Protein AF-A0A7L1DX38-F1 (afdb_monomer)

Organism: Oenanthe oenanthe (NCBI:txid279966)

Radius of gyration: 25.35 Å; Cα contacts (8 Å, |Δi|>4): 125; chains: 1; bounding box: 66×57×71 Å

Structure (mmCIF, N/CA/C/O backbone):
data_AF-A0A7L1DX38-F1
#
_entry.id   AF-A0A7L1DX38-F1
#
loop_
_atom_site.group_PDB
_atom_site.id
_atom_site.type_symbol
_atom_site.label_atom_id
_atom_site.label_alt_id
_atom_site.label_comp_id
_atom_site.label_asym_id
_atom_site.label_entity_id
_atom_site.label_seq_id
_atom_site.pdbx_PDB_ins_code
_atom_site.Cartn_x
_atom_site.Cartn_y
_atom_site.Cartn_z
_atom_site.occupancy
_atom_site.B_iso_or_equiv
_atom_site.auth_seq_id
_atom_site.auth_comp_id
_atom_site.auth_asym_id
_atom_site.auth_atom_id
_atom_site.pdbx_PDB_model_num
ATOM 1 N N . ARG A 1 1 ? -9.955 -18.786 15.655 1.00 46.25 1 ARG A N 1
ATOM 2 C CA . ARG A 1 1 ? -10.301 -19.750 14.573 1.00 46.25 1 ARG A CA 1
ATOM 3 C C . ARG A 1 1 ? -10.990 -19.104 13.348 1.00 46.25 1 ARG A C 1
ATOM 5 O O . ARG A 1 1 ? -11.261 -19.821 12.399 1.00 46.25 1 ARG A O 1
ATOM 12 N N . TYR A 1 2 ? -11.198 -17.777 13.294 1.00 54.81 2 TYR A N 1
ATOM 13 C CA . TYR A 1 2 ? -11.938 -17.092 12.210 1.00 54.81 2 TYR A CA 1
ATOM 14 C C . TYR A 1 2 ? -11.075 -16.471 11.087 1.00 54.81 2 TYR A C 1
ATOM 16 O O . TYR A 1 2 ? -11.611 -15.881 10.148 1.00 54.81 2 TYR A O 1
ATOM 24 N N . HIS A 1 3 ? -9.745 -16.614 11.142 1.00 66.62 3 HIS A N 1
ATOM 25 C CA . HIS A 1 3 ? -8.841 -15.941 10.201 1.00 66.62 3 HIS A CA 1
ATOM 26 C C . HIS A 1 3 ? -8.885 -16.526 8.785 1.00 66.62 3 HIS A C 1
ATOM 28 O O . HIS A 1 3 ? -9.072 -15.773 7.837 1.00 66.62 3 HIS A O 1
ATOM 34 N N . THR A 1 4 ? -8.782 -17.848 8.615 1.00 77.06 4 THR A N 1
ATOM 35 C CA . THR A 1 4 ? -8.731 -18.466 7.275 1.00 77.06 4 THR A CA 1
ATOM 36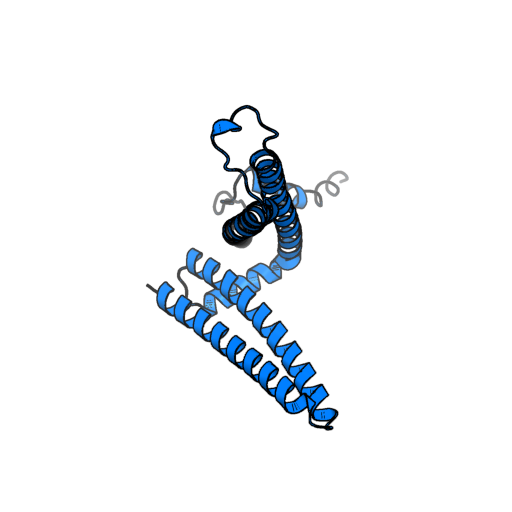 C C . THR A 1 4 ? -10.020 -18.241 6.481 1.00 77.06 4 THR A C 1
ATOM 38 O O . THR A 1 4 ? -9.963 -17.930 5.295 1.00 77.06 4 THR A O 1
ATOM 41 N N . GLY A 1 5 ? -11.182 -18.316 7.143 1.00 82.19 5 GLY A N 1
ATOM 42 C CA . GLY A 1 5 ? -12.474 -18.017 6.517 1.00 82.19 5 GLY A CA 1
ATOM 43 C C . GLY A 1 5 ? -12.614 -16.545 6.120 1.00 82.19 5 GLY A C 1
ATOM 44 O O . GLY A 1 5 ? -13.082 -16.245 5.026 1.00 82.19 5 GLY A O 1
ATOM 45 N N . SER A 1 6 ? -12.139 -15.623 6.963 1.00 85.62 6 SER A N 1
ATOM 46 C CA . SER A 1 6 ? -12.155 -14.187 6.655 1.00 85.62 6 SER A CA 1
ATOM 47 C C . SER A 1 6 ? -11.197 -13.819 5.515 1.00 85.62 6 SER A C 1
ATOM 49 O O . SER A 1 6 ? -11.545 -12.990 4.678 1.00 85.62 6 SER A O 1
ATOM 51 N N . LEU A 1 7 ? -10.028 -14.468 5.440 1.00 86.38 7 LEU A N 1
ATOM 52 C CA . LEU A 1 7 ? -9.075 -14.323 4.332 1.00 86.38 7 LEU A CA 1
ATOM 53 C C . LEU A 1 7 ? -9.662 -14.840 3.010 1.00 86.38 7 LEU A C 1
ATOM 55 O O . LEU A 1 7 ? -9.562 -14.173 1.978 1.00 86.38 7 LEU A O 1
ATOM 59 N N . ALA A 1 8 ? -10.306 -16.011 3.037 1.00 88.62 8 ALA A N 1
ATOM 60 C CA . ALA A 1 8 ? -10.992 -16.570 1.874 1.00 88.62 8 ALA A CA 1
ATOM 61 C C . ALA A 1 8 ? -12.143 -15.662 1.409 1.00 88.62 8 ALA A C 1
ATOM 63 O O . ALA A 1 8 ? -12.289 -15.401 0.219 1.00 88.62 8 ALA A O 1
ATOM 64 N N . PHE A 1 9 ? -12.922 -15.114 2.343 1.00 89.00 9 PHE A N 1
ATOM 65 C CA . PHE A 1 9 ? -14.012 -14.200 2.015 1.00 89.00 9 PHE A CA 1
ATOM 66 C C . PHE A 1 9 ? -13.510 -12.882 1.407 1.00 89.00 9 PHE A C 1
ATOM 68 O O . PHE A 1 9 ? -13.972 -12.487 0.339 1.00 89.00 9 PHE A O 1
ATOM 75 N N . GLY A 1 10 ? -12.528 -12.218 2.027 1.00 88.25 10 GLY A N 1
ATOM 76 C CA . GLY A 1 10 ? -11.991 -10.960 1.499 1.00 88.25 10 GLY A CA 1
ATOM 77 C C . GLY A 1 10 ? -11.296 -11.130 0.141 1.00 88.25 10 GLY A C 1
ATOM 78 O O . GLY A 1 10 ? -11.438 -10.275 -0.739 1.00 88.25 10 GLY A O 1
ATOM 79 N N . SER A 1 11 ? -10.598 -12.252 -0.076 1.00 90.31 11 SER A N 1
ATOM 80 C CA . SER A 1 11 ? -10.012 -12.583 -1.386 1.00 90.31 11 SER A CA 1
ATOM 81 C C . SER A 1 11 ? -11.070 -12.896 -2.447 1.00 90.31 11 SER A C 1
ATOM 83 O O . SER A 1 11 ? -10.940 -12.413 -3.570 1.00 90.31 11 SER A O 1
ATOM 85 N N . LEU A 1 12 ? -12.149 -13.606 -2.098 1.00 92.50 12 LEU A N 1
ATOM 86 C CA . LEU A 1 12 ? -13.283 -13.849 -2.993 1.00 92.50 12 LEU A CA 1
ATOM 87 C C . LEU A 1 12 ? -13.953 -12.540 -3.427 1.00 92.50 12 LEU A C 1
ATOM 89 O O . LEU A 1 12 ? -14.169 -12.331 -4.618 1.00 92.50 12 LEU A O 1
ATOM 93 N N . VAL A 1 13 ? -14.240 -11.635 -2.484 1.00 90.62 13 VAL A N 1
ATOM 94 C CA . VAL A 1 13 ? -14.849 -10.327 -2.788 1.00 90.62 13 VAL A CA 1
ATOM 95 C C . VAL A 1 13 ? -13.960 -9.527 -3.742 1.00 90.62 13 VAL A C 1
ATOM 97 O O . VAL A 1 13 ? -14.447 -8.972 -4.728 1.00 90.62 13 VAL A O 1
ATOM 100 N N . LEU A 1 14 ? -12.646 -9.511 -3.498 1.00 90.44 14 LEU A N 1
ATOM 101 C CA . LEU A 1 14 ? -11.700 -8.836 -4.381 1.00 90.44 14 LEU A CA 1
ATOM 102 C C . LEU A 1 14 ? -11.655 -9.477 -5.777 1.00 90.44 14 LEU A C 1
ATOM 104 O O . LEU A 1 14 ? -11.676 -8.756 -6.774 1.00 90.44 14 LEU A O 1
ATOM 108 N N . ALA A 1 15 ? -11.629 -10.809 -5.851 1.00 92.81 15 ALA A N 1
ATOM 109 C CA . ALA A 1 15 ? -11.595 -11.550 -7.107 1.00 92.81 15 ALA A CA 1
ATOM 110 C C . ALA A 1 15 ? -12.845 -11.288 -7.958 1.00 92.81 15 ALA A C 1
ATOM 112 O O . ALA A 1 15 ? -12.724 -11.040 -9.155 1.00 92.81 15 ALA A O 1
ATOM 113 N N . VAL A 1 16 ? -14.036 -11.258 -7.352 1.00 93.19 16 VAL A N 1
ATOM 114 C CA . VAL A 1 16 ? -15.289 -10.943 -8.059 1.00 93.19 16 VAL A CA 1
ATOM 115 C C . VAL A 1 16 ? -15.224 -9.552 -8.695 1.00 93.19 16 VAL A C 1
ATOM 117 O O . VAL A 1 16 ? -15.509 -9.404 -9.883 1.00 93.19 16 VAL A O 1
ATOM 120 N N . VAL A 1 17 ? -14.788 -8.533 -7.946 1.00 91.00 17 VAL A N 1
ATOM 121 C CA . VAL A 1 17 ? -14.662 -7.162 -8.475 1.00 91.00 17 VAL A CA 1
ATOM 122 C C . VAL A 1 17 ? -13.624 -7.089 -9.600 1.00 91.00 17 VAL A C 1
ATOM 124 O O . VAL A 1 17 ? -13.859 -6.428 -10.614 1.00 91.00 17 VAL A O 1
ATOM 127 N N . GLN A 1 18 ? -12.505 -7.806 -9.469 1.00 90.44 18 GLN A N 1
ATOM 128 C CA . GLN A 1 18 ? -11.479 -7.883 -10.511 1.00 90.44 18 GLN A CA 1
ATOM 129 C C . GLN A 1 18 ? -11.994 -8.549 -11.790 1.00 90.44 18 GLN A C 1
ATOM 131 O O . GLN A 1 18 ? -11.773 -8.017 -12.877 1.00 90.44 18 GLN A O 1
ATOM 136 N N . VAL A 1 19 ? -12.723 -9.663 -11.679 1.00 93.50 19 VAL A N 1
ATOM 137 C CA . VAL A 1 19 ? -13.328 -10.349 -12.832 1.00 93.50 19 VAL A CA 1
ATOM 138 C C . VAL A 1 19 ? -14.306 -9.427 -13.559 1.00 93.50 19 VAL A C 1
ATOM 140 O O . VAL A 1 19 ? -14.275 -9.352 -14.789 1.00 93.50 19 VAL A O 1
ATOM 143 N N . ILE A 1 20 ? -15.128 -8.665 -12.828 1.00 90.50 20 ILE A N 1
ATOM 144 C CA . ILE A 1 20 ? -16.048 -7.701 -13.446 1.00 90.50 20 ILE A CA 1
ATOM 145 C C . ILE A 1 20 ? -15.272 -6.604 -14.184 1.00 90.50 20 ILE A C 1
ATOM 147 O O . ILE A 1 20 ? -15.599 -6.293 -15.330 1.00 90.50 20 ILE A O 1
ATOM 151 N N . ARG A 1 21 ? -14.208 -6.053 -13.586 1.00 90.31 21 ARG A N 1
ATOM 152 C CA . ARG A 1 21 ? -13.368 -5.037 -14.237 1.00 90.31 21 ARG A CA 1
ATOM 153 C C . ARG A 1 21 ? -12.728 -5.559 -15.527 1.00 90.31 21 ARG A C 1
ATOM 155 O O . ARG A 1 21 ? -12.811 -4.883 -16.550 1.00 90.31 21 ARG A O 1
ATOM 162 N N . VAL A 1 22 ? -12.145 -6.760 -15.495 1.00 89.81 22 VAL A N 1
ATOM 163 C CA . VAL A 1 22 ? -11.558 -7.409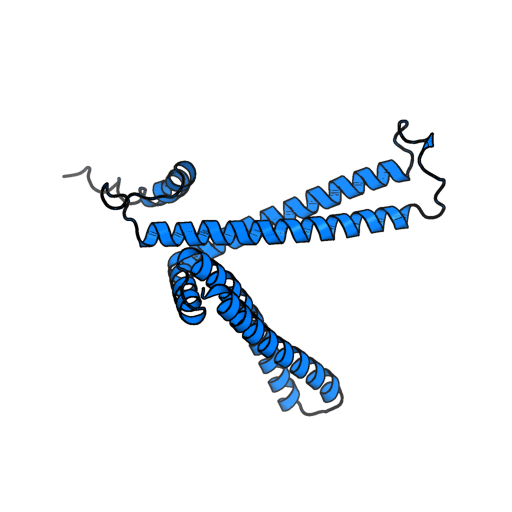 -16.682 1.00 89.81 22 VAL A CA 1
ATOM 164 C C . VAL A 1 22 ? -12.624 -7.639 -17.754 1.00 89.81 22 VAL A C 1
ATOM 166 O O . VAL A 1 22 ? -12.381 -7.395 -18.933 1.00 89.81 22 VAL A O 1
ATOM 169 N N . THR A 1 23 ? -13.835 -8.032 -17.355 1.00 89.25 23 THR A N 1
ATOM 170 C CA . THR A 1 23 ? -14.961 -8.219 -18.282 1.00 89.25 23 THR A CA 1
ATOM 171 C C . THR A 1 23 ? -15.378 -6.900 -18.939 1.00 89.25 23 THR A C 1
ATOM 173 O O . THR A 1 23 ? -15.574 -6.857 -20.151 1.00 89.25 23 THR A O 1
ATOM 176 N N . LEU A 1 24 ? -15.463 -5.799 -18.185 1.00 88.00 24 LEU A N 1
ATOM 177 C CA . LEU A 1 24 ? -15.763 -4.468 -18.734 1.00 88.00 24 LEU A CA 1
ATOM 178 C C . LEU A 1 24 ? -14.672 -3.970 -19.693 1.00 88.00 24 LEU A C 1
ATOM 180 O O . LEU A 1 24 ? -14.972 -3.316 -20.692 1.00 88.00 24 LEU A O 1
ATOM 184 N N . GLU A 1 25 ? -13.409 -4.283 -19.410 1.00 87.50 25 GLU A N 1
ATOM 185 C CA . GLU A 1 25 ? -12.278 -3.959 -20.282 1.00 87.50 25 GLU A CA 1
ATOM 186 C C . GLU A 1 25 ? -12.300 -4.783 -21.577 1.00 87.50 25 GLU A C 1
ATOM 188 O O . GLU A 1 25 ? -12.115 -4.236 -22.667 1.00 87.50 25 GLU A O 1
ATOM 193 N N . TYR A 1 26 ? -12.648 -6.068 -21.477 1.00 88.12 26 TYR A N 1
ATOM 194 C CA . TYR A 1 26 ? -12.879 -6.935 -22.630 1.00 88.12 26 TYR A CA 1
ATOM 195 C C . TYR A 1 26 ? -14.038 -6.441 -23.509 1.00 88.12 26 TYR A C 1
ATOM 197 O O . TYR A 1 26 ? -13.905 -6.353 -24.734 1.00 88.12 26 TYR A O 1
ATOM 205 N N . LEU A 1 27 ? -15.172 -6.083 -22.896 1.00 85.38 27 LEU A N 1
ATOM 206 C CA . LEU A 1 27 ? -16.351 -5.576 -23.601 1.00 85.38 27 LEU A CA 1
ATOM 207 C C . LEU A 1 27 ? -16.057 -4.263 -24.323 1.00 85.38 27 LEU A C 1
ATOM 209 O O . LEU A 1 27 ? -16.450 -4.103 -25.475 1.00 85.38 27 LEU A O 1
ATOM 213 N N . ASP A 1 28 ? -15.318 -3.351 -23.698 1.00 85.62 28 ASP A N 1
ATOM 214 C CA . ASP A 1 28 ? -14.884 -2.119 -24.350 1.00 85.62 28 ASP A CA 1
ATOM 215 C C . ASP A 1 28 ? -13.998 -2.383 -25.569 1.00 85.62 28 ASP A C 1
ATOM 217 O O . ASP A 1 28 ? -14.200 -1.764 -26.611 1.00 85.62 28 ASP A O 1
ATOM 221 N N . HIS A 1 29 ? -13.081 -3.352 -25.491 1.00 85.38 29 HIS A N 1
ATOM 222 C CA . HIS A 1 29 ? -12.264 -3.731 -26.642 1.00 85.38 29 HIS A CA 1
ATOM 223 C C . HIS A 1 29 ? -13.114 -4.270 -27.805 1.00 85.38 29 HIS A C 1
ATOM 225 O O . HIS A 1 29 ? -12.818 -3.996 -28.968 1.00 85.38 29 HIS A O 1
ATOM 231 N N . ARG A 1 30 ? -14.193 -5.005 -27.508 1.00 83.62 30 ARG A N 1
ATOM 232 C CA . ARG A 1 30 ? -15.144 -5.507 -28.515 1.00 83.62 30 ARG A CA 1
ATOM 233 C C . ARG A 1 30 ? -16.051 -4.409 -29.077 1.00 83.62 30 ARG A C 1
ATOM 235 O O . ARG A 1 30 ? -16.326 -4.402 -30.273 1.00 83.62 30 ARG A O 1
ATOM 242 N N . LEU A 1 31 ? -16.488 -3.469 -28.242 1.00 77.88 31 LEU A N 1
ATOM 243 C CA . LEU A 1 31 ? -17.428 -2.398 -28.598 1.00 77.88 31 LEU A CA 1
ATOM 244 C C . LEU A 1 31 ? -16.754 -1.167 -29.220 1.00 77.88 31 LEU A C 1
ATOM 246 O O . LEU A 1 31 ? -17.450 -0.267 -29.693 1.00 77.88 31 LEU A O 1
ATOM 250 N N . LYS A 1 32 ? -15.418 -1.141 -29.319 1.00 71.69 32 LYS A N 1
ATOM 251 C CA . LYS A 1 32 ? -14.686 -0.139 -30.115 1.00 71.69 32 LYS A CA 1
ATOM 252 C C . LYS A 1 32 ? -15.147 -0.094 -31.577 1.00 71.69 32 LYS A C 1
ATOM 254 O O . LYS A 1 32 ? -15.194 0.997 -32.139 1.00 71.69 32 LYS A O 1
ATOM 259 N N . ALA A 1 33 ? -15.559 -1.232 -32.144 1.00 68.88 33 ALA A N 1
ATOM 260 C CA . ALA A 1 33 ? -16.076 -1.340 -33.511 1.00 68.88 33 ALA A CA 1
ATOM 261 C C . ALA A 1 33 ? -17.550 -0.904 -33.678 1.00 68.88 33 ALA A C 1
ATOM 263 O O . ALA A 1 33 ? -18.022 -0.794 -34.804 1.00 68.88 33 ALA A O 1
ATOM 264 N N . ALA A 1 34 ? -18.289 -0.655 -32.589 1.00 70.56 34 ALA A N 1
ATOM 265 C CA . ALA A 1 34 ? -19.694 -0.246 -32.641 1.00 70.56 34 ALA A CA 1
ATOM 266 C C . ALA A 1 34 ? -19.851 1.287 -32.523 1.00 70.56 34 ALA A C 1
ATOM 268 O O . ALA A 1 34 ? -19.181 1.934 -31.713 1.00 70.56 34 ALA A O 1
ATOM 269 N N . GLU A 1 35 ? -20.773 1.886 -33.284 1.00 75.12 35 GLU A N 1
ATOM 270 C CA . GLU A 1 35 ? -21.012 3.347 -33.314 1.00 75.12 35 GLU A CA 1
ATOM 271 C C . GLU A 1 35 ? -22.010 3.870 -32.257 1.00 75.12 35 GLU A C 1
ATOM 273 O O . GLU A 1 35 ? -22.394 5.039 -32.266 1.00 75.12 35 GLU A O 1
ATOM 278 N N . ASN A 1 36 ? -22.413 3.051 -31.280 1.00 81.94 36 ASN A N 1
ATOM 279 C CA . ASN A 1 36 ? -23.367 3.481 -30.253 1.00 81.94 36 ASN A CA 1
ATOM 280 C C . ASN A 1 36 ? -22.713 4.363 -29.172 1.00 81.94 36 ASN A C 1
ATOM 282 O O . ASN A 1 36 ? -22.126 3.871 -28.205 1.00 81.94 36 ASN A O 1
ATOM 286 N N . LYS A 1 37 ? -22.873 5.687 -29.304 1.00 81.75 37 LYS A N 1
ATOM 287 C CA . LYS A 1 37 ? -22.359 6.698 -28.356 1.00 81.75 37 LYS A CA 1
ATOM 288 C C . LYS A 1 37 ? -22.854 6.484 -26.915 1.00 81.75 37 LYS A C 1
ATOM 290 O O . LYS A 1 37 ? -22.065 6.614 -25.983 1.00 81.75 37 LYS A O 1
ATOM 295 N N . PHE A 1 38 ? -24.119 6.091 -26.726 1.00 85.31 38 PHE A N 1
ATOM 296 C CA . PHE A 1 38 ? -24.688 5.814 -25.397 1.00 85.31 38 PHE A CA 1
ATOM 297 C C . PHE A 1 38 ? -24.026 4.607 -24.710 1.00 85.31 38 PHE A C 1
ATOM 299 O O . PHE A 1 38 ? -23.654 4.687 -23.542 1.00 85.31 38 PHE A O 1
ATOM 306 N N . ALA A 1 39 ? -23.799 3.514 -25.448 1.00 83.81 39 ALA A N 1
ATOM 307 C CA . ALA A 1 39 ? -23.134 2.322 -24.917 1.00 83.81 39 ALA A CA 1
ATOM 308 C C . ALA A 1 39 ? -21.680 2.614 -24.503 1.00 83.81 39 ALA A C 1
ATOM 310 O O . ALA A 1 39 ? -21.233 2.153 -23.454 1.00 83.81 39 ALA A O 1
ATOM 311 N N . LYS A 1 40 ? -20.962 3.437 -25.283 1.00 84.56 40 LYS A N 1
ATOM 312 C CA . LYS A 1 40 ? -19.603 3.896 -24.945 1.00 84.56 40 LYS A CA 1
ATOM 313 C C . LYS A 1 40 ? -19.580 4.741 -23.667 1.00 84.56 40 LYS A C 1
ATOM 315 O O . LYS A 1 40 ? -18.725 4.521 -22.812 1.00 84.56 40 LYS A O 1
ATOM 320 N N . PHE A 1 41 ? -20.535 5.660 -23.503 1.00 86.94 41 PHE A N 1
ATOM 321 C CA . PHE A 1 41 ? -20.658 6.455 -22.277 1.00 86.94 41 PHE A CA 1
ATOM 322 C C . PHE A 1 41 ? -20.942 5.578 -21.049 1.00 86.94 41 PHE A C 1
ATOM 324 O O . PHE A 1 41 ? -20.244 5.688 -20.040 1.00 86.94 41 PHE A O 1
ATOM 331 N N . LEU A 1 42 ? -21.909 4.658 -21.148 1.00 87.25 42 LEU A N 1
ATOM 332 C CA . LEU A 1 42 ? -22.261 3.751 -20.054 1.00 87.25 42 LEU A CA 1
ATOM 333 C C . LEU A 1 42 ? -21.082 2.852 -19.653 1.00 87.25 42 LEU A C 1
ATOM 335 O O . LEU A 1 42 ? -20.797 2.719 -18.465 1.00 87.25 42 LEU A O 1
ATOM 339 N N . LEU A 1 43 ? -20.353 2.286 -20.621 1.00 86.62 43 LEU A N 1
ATOM 340 C CA . LEU A 1 43 ? -19.149 1.495 -20.347 1.00 86.62 43 LEU A CA 1
ATOM 341 C C . LEU A 1 43 ? -18.058 2.313 -19.659 1.00 86.62 43 LEU A C 1
ATOM 343 O O . LEU A 1 43 ? -17.429 1.821 -18.725 1.00 86.62 43 LEU A O 1
ATOM 347 N N . SER A 1 44 ? -17.841 3.556 -20.092 1.00 85.75 44 SER A N 1
ATOM 348 C CA . SER A 1 44 ? -16.872 4.448 -19.453 1.00 85.75 44 SER A CA 1
ATOM 349 C C . SER A 1 44 ? -17.258 4.753 -18.003 1.00 85.75 44 SER A C 1
ATOM 351 O O . SER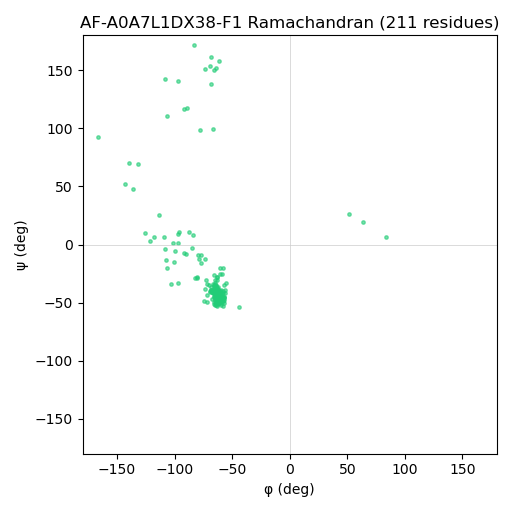 A 1 44 ? -16.402 4.718 -17.118 1.00 85.75 44 SER A O 1
ATOM 353 N N . CYS A 1 45 ? -18.546 5.000 -17.744 1.00 90.12 45 CYS A N 1
ATOM 354 C CA . CYS A 1 45 ? -19.072 5.210 -16.396 1.00 90.12 45 CYS A CA 1
ATOM 355 C C . CYS A 1 45 ? -18.870 3.961 -15.521 1.00 90.12 45 CYS A C 1
ATOM 357 O O . CYS A 1 45 ? -18.254 4.047 -14.460 1.00 90.12 45 CYS A O 1
ATOM 359 N N . LEU A 1 46 ? -19.276 2.781 -16.006 1.00 88.69 46 LEU A N 1
ATOM 360 C CA . LEU A 1 46 ? -19.113 1.515 -15.286 1.00 88.69 46 LEU A CA 1
ATOM 361 C C . LEU A 1 46 ? -17.642 1.199 -15.001 1.00 88.69 46 LEU A C 1
ATOM 363 O O . LEU A 1 46 ? -17.309 0.822 -13.881 1.00 88.69 46 LEU A O 1
ATOM 367 N N . LYS A 1 47 ? -16.738 1.401 -15.965 1.00 87.75 47 LYS A N 1
ATOM 368 C CA . LYS A 1 47 ? -15.294 1.234 -15.746 1.00 87.75 47 LYS A CA 1
ATOM 369 C C . LYS A 1 47 ? -14.780 2.117 -14.615 1.00 87.75 47 LYS A C 1
ATOM 371 O O . LYS A 1 47 ? -14.038 1.628 -13.768 1.00 87.75 47 LYS A O 1
ATOM 376 N N . CYS A 1 48 ? -15.185 3.387 -14.589 1.00 89.56 48 CYS A N 1
ATOM 377 C CA . CYS A 1 48 ? -14.828 4.305 -13.512 1.00 89.56 48 CYS A CA 1
ATOM 378 C C . CYS A 1 48 ? -15.370 3.804 -12.163 1.00 89.56 48 CYS A C 1
ATOM 380 O O . CYS A 1 48 ? -14.603 3.644 -11.215 1.00 89.56 48 CYS A O 1
ATOM 382 N N . CYS A 1 49 ? -16.659 3.452 -12.093 1.00 90.44 49 CYS A N 1
ATOM 383 C CA . CYS A 1 49 ? -17.287 2.934 -10.877 1.00 90.44 49 CYS A CA 1
ATOM 384 C C . CYS A 1 49 ? -16.596 1.669 -10.351 1.00 90.44 49 CYS A C 1
ATOM 386 O O . CYS A 1 49 ? -16.298 1.591 -9.162 1.00 90.44 49 CYS A O 1
ATOM 388 N N . PHE A 1 50 ? -16.300 0.696 -11.216 1.00 88.81 50 PHE A N 1
ATOM 389 C CA . PHE A 1 50 ? -15.640 -0.550 -10.816 1.00 88.81 50 PHE A CA 1
ATOM 390 C C . PHE A 1 50 ? -14.161 -0.360 -10.477 1.00 88.81 50 PHE A C 1
ATOM 392 O O . PHE A 1 50 ? -13.653 -1.050 -9.596 1.00 88.81 50 PHE A O 1
ATOM 399 N N . TRP A 1 51 ? -13.474 0.596 -11.104 1.00 88.62 51 TRP A N 1
ATOM 400 C CA . TRP A 1 51 ? -12.120 0.979 -10.707 1.00 88.62 51 TRP A CA 1
ATOM 401 C C . TRP A 1 51 ? -12.103 1.597 -9.303 1.00 88.62 51 TRP A C 1
ATOM 403 O O . TRP A 1 51 ? -11.306 1.184 -8.457 1.00 88.62 51 TRP A O 1
ATOM 413 N N . CYS A 1 52 ? -13.027 2.522 -9.022 1.00 89.19 52 CYS A N 1
ATOM 414 C CA . CYS A 1 52 ? -13.212 3.096 -7.689 1.00 89.19 52 CYS A CA 1
ATOM 415 C C . CYS A 1 52 ? -13.588 2.020 -6.663 1.00 89.19 52 CYS A C 1
ATOM 417 O O . CYS A 1 52 ? -13.007 1.977 -5.579 1.00 89.19 52 CYS A O 1
ATOM 419 N N . LEU A 1 53 ? -14.507 1.116 -7.016 1.00 89.88 53 LEU A N 1
ATOM 420 C CA . LEU A 1 53 ? -14.926 0.015 -6.152 1.00 89.88 53 LEU A CA 1
ATOM 421 C C . LEU A 1 53 ? -13.763 -0.932 -5.848 1.00 89.88 53 LEU A C 1
ATOM 423 O O . LEU A 1 53 ? -13.577 -1.303 -4.698 1.00 89.88 53 LEU A O 1
ATOM 427 N N . GLU A 1 54 ? -12.940 -1.294 -6.833 1.00 91.06 54 GLU A N 1
ATOM 428 C CA . GLU A 1 54 ? -11.765 -2.139 -6.605 1.00 91.06 54 GLU A CA 1
ATOM 429 C C . GLU A 1 54 ? -10.793 -1.485 -5.619 1.00 91.06 54 GLU A C 1
ATOM 431 O O . GLU A 1 54 ? -10.306 -2.140 -4.696 1.00 91.06 54 GLU A O 1
ATOM 436 N N . LYS A 1 55 ? -10.520 -0.187 -5.787 1.00 87.44 55 LYS A N 1
ATOM 437 C CA . LYS A 1 55 ? -9.661 0.568 -4.868 1.00 87.44 55 LYS A CA 1
ATOM 438 C C . LYS A 1 55 ? -10.251 0.616 -3.461 1.00 87.44 55 LYS A C 1
ATOM 440 O O . LYS A 1 55 ? -9.534 0.346 -2.499 1.00 87.44 55 LYS A O 1
ATOM 445 N N . PHE A 1 56 ? -11.549 0.878 -3.353 1.00 89.19 56 PHE A N 1
ATOM 446 C CA . PHE A 1 56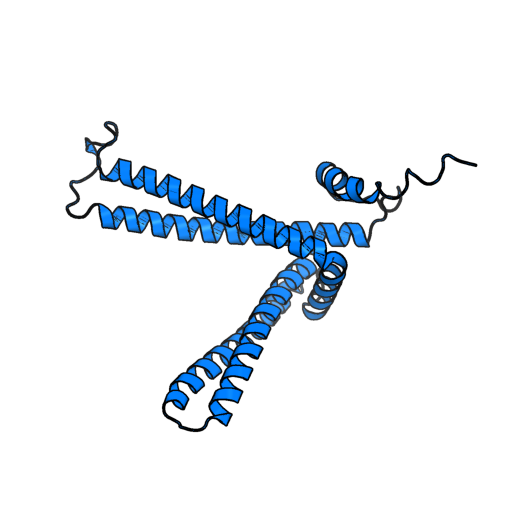 ? -12.260 0.900 -2.081 1.00 89.19 56 PHE A CA 1
ATOM 447 C C . PHE A 1 56 ? -12.251 -0.466 -1.383 1.00 89.19 56 PHE A C 1
ATOM 449 O O . PHE A 1 56 ? -11.927 -0.554 -0.203 1.00 89.19 56 PHE A O 1
ATOM 456 N N . ILE A 1 57 ? -12.526 -1.549 -2.112 1.00 91.38 57 ILE A N 1
ATOM 457 C CA . ILE A 1 57 ? -12.510 -2.913 -1.572 1.00 91.38 57 ILE A CA 1
ATOM 458 C C . ILE A 1 57 ? -11.100 -3.323 -1.148 1.00 91.38 57 ILE A C 1
ATOM 460 O O . ILE A 1 57 ? -10.946 -3.941 -0.100 1.00 91.38 57 ILE A O 1
ATOM 464 N N . LYS A 1 58 ? -10.053 -2.950 -1.896 1.00 90.25 58 LYS A N 1
ATOM 465 C CA . LYS A 1 58 ? -8.659 -3.181 -1.477 1.00 90.25 58 LYS A CA 1
ATOM 466 C C . LYS A 1 58 ? -8.336 -2.467 -0.168 1.00 90.25 58 LYS A C 1
ATOM 468 O O . LYS A 1 58 ? -7.765 -3.088 0.728 1.00 90.25 58 LYS A O 1
ATOM 473 N N . PHE A 1 59 ? -8.727 -1.199 -0.050 1.00 89.50 59 PHE A N 1
ATOM 474 C CA . PHE A 1 59 ? -8.571 -0.425 1.180 1.00 89.50 59 PHE A CA 1
ATOM 475 C C . PHE A 1 59 ? -9.318 -1.079 2.349 1.00 89.50 59 PHE A C 1
ATOM 477 O O . PHE A 1 59 ? -8.741 -1.302 3.411 1.00 89.50 59 PHE A O 1
ATOM 484 N N . LEU A 1 60 ? -10.581 -1.451 2.148 1.00 91.31 60 LEU A N 1
ATOM 485 C CA . LEU A 1 60 ? -11.407 -2.066 3.180 1.00 91.31 60 LEU A CA 1
ATOM 486 C C . LEU A 1 60 ? -10.866 -3.441 3.594 1.00 91.31 60 LEU A C 1
ATOM 488 O O . LEU A 1 60 ? -10.746 -3.693 4.785 1.00 91.31 60 LEU A O 1
ATOM 492 N N . ASN A 1 61 ? -10.453 -4.289 2.646 1.00 92.44 61 ASN A N 1
ATOM 493 C CA . ASN A 1 61 ? -9.823 -5.583 2.927 1.00 92.44 61 ASN A CA 1
ATOM 494 C C . ASN A 1 61 ? -8.568 -5.430 3.793 1.00 92.44 61 ASN A C 1
ATOM 496 O O . ASN A 1 61 ? -8.417 -6.144 4.783 1.00 92.44 61 ASN A O 1
ATOM 500 N N . ARG A 1 62 ? -7.678 -4.495 3.430 1.00 91.25 62 ARG A N 1
ATOM 501 C CA . ARG A 1 62 ? -6.428 -4.240 4.157 1.00 91.25 62 ARG A CA 1
ATOM 502 C C . ARG A 1 62 ? -6.709 -3.889 5.617 1.00 91.25 62 ARG A C 1
ATOM 504 O O . ARG A 1 62 ? -6.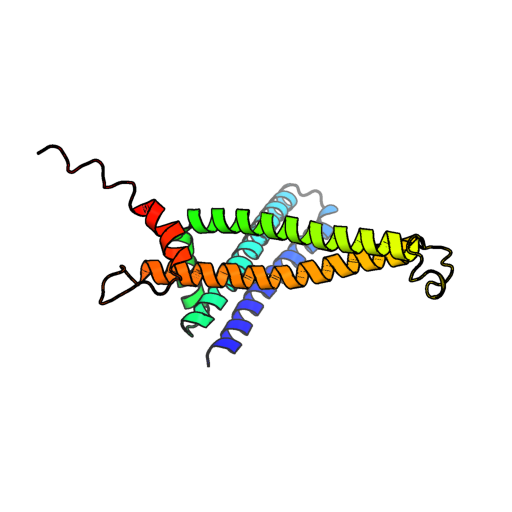206 -4.556 6.515 1.00 91.25 62 ARG A O 1
ATOM 511 N N . ASN A 1 63 ? -7.573 -2.902 5.842 1.00 93.31 63 ASN A N 1
ATOM 512 C CA . ASN A 1 63 ? -7.902 -2.412 7.180 1.00 93.31 63 ASN A CA 1
ATOM 513 C C . ASN A 1 63 ? -8.753 -3.404 7.990 1.00 93.31 63 ASN A C 1
ATOM 515 O O . ASN A 1 63 ? -8.570 -3.542 9.199 1.00 93.31 63 ASN A O 1
ATOM 519 N N . ALA A 1 64 ? -9.637 -4.156 7.328 1.00 93.44 64 ALA A N 1
ATOM 520 C CA . ALA A 1 64 ? -10.396 -5.229 7.958 1.00 93.44 64 ALA A CA 1
ATOM 521 C C . ALA A 1 64 ? -9.467 -6.314 8.509 1.00 93.44 64 ALA A C 1
ATOM 523 O O . ALA A 1 64 ? -9.650 -6.730 9.645 1.00 93.44 64 ALA A O 1
ATOM 524 N N . TYR A 1 65 ? -8.451 -6.747 7.754 1.00 92.25 65 TYR A N 1
ATOM 525 C CA . TYR A 1 65 ? -7.508 -7.763 8.230 1.00 92.25 65 TYR A CA 1
ATOM 526 C C . TYR A 1 65 ? -6.689 -7.306 9.436 1.00 92.25 65 TYR A C 1
ATOM 528 O O . TYR A 1 65 ? -6.448 -8.119 10.328 1.00 92.25 65 TYR A O 1
ATOM 536 N N . ILE A 1 66 ? -6.335 -6.020 9.510 1.00 93.25 66 ILE A N 1
ATOM 537 C CA . ILE A 1 66 ? -5.697 -5.444 10.698 1.00 93.25 66 ILE A CA 1
ATOM 538 C C . ILE A 1 66 ? -6.650 -5.544 11.898 1.00 93.25 66 ILE A C 1
ATOM 540 O O . ILE A 1 66 ? -6.281 -6.088 12.934 1.00 93.25 66 ILE A O 1
ATOM 544 N N . MET A 1 67 ? -7.914 -5.134 11.748 1.00 92.69 67 MET A N 1
ATOM 545 C CA . MET A 1 67 ? -8.903 -5.251 12.830 1.00 92.69 67 MET A CA 1
ATOM 546 C C . MET A 1 67 ? -9.227 -6.698 13.222 1.00 92.69 67 MET A C 1
ATOM 548 O O . MET A 1 67 ? -9.482 -6.974 14.395 1.00 92.69 67 MET A O 1
ATOM 552 N N . ILE A 1 68 ? -9.196 -7.640 12.277 1.00 92.44 68 ILE A N 1
ATOM 553 C CA . ILE A 1 68 ? -9.321 -9.073 12.573 1.00 92.44 68 ILE A CA 1
ATOM 554 C C . ILE A 1 68 ? -8.103 -9.546 13.379 1.00 92.44 68 ILE A C 1
ATOM 556 O O . ILE A 1 68 ? -8.269 -10.351 14.288 1.00 92.44 68 ILE A O 1
ATOM 560 N N . ALA A 1 69 ? -6.895 -9.051 13.091 1.00 90.31 69 ALA A N 1
ATOM 561 C CA . ALA A 1 69 ? -5.698 -9.366 13.874 1.00 90.31 69 ALA A CA 1
ATOM 562 C C . ALA A 1 69 ? -5.764 -8.820 15.308 1.00 90.31 69 ALA A C 1
ATOM 564 O O . ALA A 1 69 ? -5.324 -9.507 16.224 1.00 90.31 69 ALA A O 1
ATOM 565 N N . ILE A 1 70 ? -6.360 -7.640 15.511 1.00 89.75 70 ILE A N 1
ATOM 566 C CA . ILE A 1 70 ? -6.525 -7.039 16.843 1.00 89.75 70 ILE A CA 1
ATOM 567 C C . ILE A 1 70 ? -7.628 -7.750 17.647 1.00 89.75 70 ILE A C 1
ATOM 569 O O . ILE A 1 70 ? -7.415 -8.113 18.800 1.00 89.75 70 ILE A O 1
ATOM 573 N N . TYR A 1 71 ? -8.810 -7.964 17.052 1.00 89.44 71 TYR A N 1
ATOM 574 C CA . TYR A 1 71 ? -10.009 -8.410 17.784 1.00 89.44 71 TYR A CA 1
ATOM 575 C C . TYR A 1 71 ? -10.437 -9.857 17.546 1.00 89.44 71 TYR A C 1
ATOM 577 O O . TYR A 1 71 ? -11.317 -10.355 18.246 1.00 89.44 71 TYR A O 1
ATOM 585 N N . GLY A 1 72 ? -9.901 -10.532 16.532 1.00 88.19 72 GLY A N 1
ATOM 586 C CA . GLY A 1 72 ? -10.309 -11.892 16.169 1.00 88.19 72 GLY A CA 1
ATOM 587 C C . GLY A 1 72 ? -11.769 -12.020 15.707 1.00 88.19 72 GLY A C 1
ATOM 588 O O . GLY A 1 72 ? -12.322 -13.121 15.747 1.00 88.19 72 GLY A O 1
ATOM 589 N N . THR A 1 73 ? -12.401 -10.913 15.297 1.00 89.81 73 THR A N 1
ATOM 590 C CA . THR A 1 73 ? -13.801 -10.862 14.839 1.00 89.81 73 THR A CA 1
ATOM 591 C C . THR A 1 73 ? -13.944 -11.248 13.358 1.00 89.81 73 THR A C 1
ATOM 593 O O . THR A 1 73 ? -12.959 -11.461 12.654 1.00 89.81 73 THR A O 1
ATOM 596 N N . ASN A 1 74 ? -15.181 -11.400 12.877 1.00 89.88 74 ASN A N 1
ATOM 597 C CA . ASN A 1 74 ? -15.464 -11.762 11.483 1.00 89.88 74 ASN A CA 1
ATOM 598 C C . ASN A 1 74 ? -15.210 -10.579 10.533 1.00 89.88 74 ASN A C 1
ATOM 600 O O . ASN A 1 74 ? -15.460 -9.432 10.905 1.00 89.88 74 ASN A O 1
ATOM 604 N N . PHE A 1 75 ? -14.853 -10.864 9.273 1.00 89.75 75 PHE A N 1
ATOM 605 C CA . PHE A 1 75 ? -14.520 -9.859 8.251 1.00 89.75 75 PHE A CA 1
ATOM 606 C C . PHE A 1 75 ? -15.462 -8.649 8.194 1.00 89.75 75 PHE A C 1
ATOM 608 O O . PHE A 1 75 ? -14.994 -7.519 8.284 1.00 89.75 75 PHE A O 1
ATOM 615 N N . CYS A 1 76 ? -16.779 -8.850 8.074 1.00 89.44 76 CYS A N 1
ATOM 616 C CA . CYS A 1 76 ? -17.722 -7.735 7.919 1.00 89.44 76 CYS A CA 1
ATOM 617 C C . CYS A 1 76 ? -17.755 -6.813 9.147 1.00 89.44 76 CYS A C 1
ATOM 619 O O . CYS A 1 76 ? -17.827 -5.593 9.005 1.00 89.44 76 CYS A O 1
ATOM 621 N N . THR A 1 77 ? -17.674 -7.384 10.351 1.00 92.19 77 THR A N 1
ATOM 622 C CA . THR A 1 77 ? -17.636 -6.617 11.603 1.00 92.19 77 THR A CA 1
ATOM 623 C C . THR A 1 77 ? -16.336 -5.831 11.708 1.00 92.19 77 THR A C 1
ATOM 625 O O . THR A 1 77 ? -16.359 -4.633 11.981 1.00 92.19 77 THR A O 1
ATOM 628 N N . SER A 1 78 ? -15.202 -6.474 11.429 1.00 93.44 78 SER A N 1
ATOM 629 C CA . SER A 1 78 ? -13.891 -5.829 11.478 1.00 93.44 78 SER A CA 1
ATOM 630 C C . SER A 1 78 ? -13.745 -4.743 10.416 1.00 93.44 78 SER A C 1
ATOM 632 O O . SER A 1 78 ? -13.245 -3.667 10.717 1.00 93.44 78 SER A O 1
ATOM 634 N N . ALA A 1 79 ? -14.239 -4.985 9.200 1.00 92.56 79 ALA A N 1
ATOM 635 C CA . ALA A 1 79 ? -14.278 -4.007 8.119 1.00 92.56 79 ALA A CA 1
ATOM 636 C C . ALA A 1 79 ? -15.082 -2.764 8.500 1.00 92.56 79 ALA A C 1
ATOM 638 O O . ALA A 1 79 ? -14.620 -1.643 8.292 1.00 92.56 79 ALA A O 1
ATOM 639 N N . ARG A 1 80 ? -16.270 -2.962 9.087 1.00 93.81 80 ARG A N 1
ATOM 640 C CA . ARG A 1 80 ? -17.113 -1.870 9.573 1.00 93.81 80 ARG A CA 1
ATOM 641 C C . ARG A 1 80 ? -16.373 -1.052 10.628 1.00 93.81 80 ARG A C 1
ATOM 643 O O . ARG A 1 80 ? -16.280 0.162 10.486 1.00 93.81 80 ARG A O 1
ATOM 650 N N . ASN A 1 81 ? -15.831 -1.708 11.650 1.00 93.75 81 ASN A N 1
ATOM 651 C CA . ASN A 1 81 ? -15.145 -1.021 12.743 1.00 93.75 81 ASN A CA 1
ATOM 652 C C . ASN A 1 81 ? -13.904 -0.270 12.243 1.00 93.75 81 ASN A C 1
ATOM 654 O O . ASN A 1 81 ? -13.751 0.906 12.553 1.00 93.75 81 ASN A O 1
ATOM 658 N N . ALA A 1 82 ? -13.083 -0.905 11.399 1.00 93.56 82 ALA A N 1
ATOM 659 C CA . ALA A 1 82 ? -11.911 -0.274 10.797 1.00 93.56 82 ALA A CA 1
ATOM 660 C C . ALA A 1 82 ? -12.294 0.975 9.993 1.00 93.56 82 ALA A C 1
ATOM 662 O O . ALA A 1 82 ? -11.683 2.028 10.136 1.00 93.56 82 ALA A O 1
ATOM 663 N N . PHE A 1 83 ? -13.335 0.872 9.164 1.00 93.12 83 PHE A N 1
ATOM 664 C CA . PHE A 1 83 ? -13.805 1.986 8.351 1.00 93.12 83 PHE A CA 1
ATOM 665 C C . PHE A 1 83 ? -14.282 3.165 9.207 1.00 93.12 83 PHE A C 1
ATOM 667 O O . PHE A 1 83 ? -13.889 4.299 8.946 1.00 93.12 83 PHE A O 1
ATOM 674 N N . PHE A 1 84 ? -15.092 2.913 10.242 1.00 93.31 84 PHE A N 1
ATOM 675 C CA . PHE A 1 84 ? -15.567 3.973 11.134 1.00 93.31 84 PHE A CA 1
ATOM 676 C C . PHE A 1 84 ? -14.424 4.629 11.918 1.00 93.31 84 PHE A C 1
ATOM 678 O O . PHE A 1 84 ? -14.372 5.857 11.984 1.00 93.31 84 PHE A O 1
ATOM 685 N N . LEU A 1 85 ? -13.488 3.839 12.446 1.00 92.19 85 LEU A N 1
ATOM 686 C CA . LEU A 1 85 ? -12.313 4.335 13.166 1.00 92.19 85 LEU A CA 1
ATOM 687 C C . LEU A 1 85 ? -11.447 5.250 12.283 1.00 92.19 85 LEU A C 1
ATOM 689 O O . LEU A 1 85 ? -11.062 6.351 12.688 1.00 92.19 85 LEU A O 1
ATOM 693 N N . LEU A 1 86 ? -11.189 4.821 11.043 1.00 91.06 86 LEU A N 1
ATOM 694 C CA . LEU A 1 86 ? -10.407 5.581 10.067 1.00 91.06 86 LEU A CA 1
ATOM 695 C C . LEU A 1 86 ? -11.137 6.842 9.601 1.00 91.06 86 LEU A C 1
ATOM 697 O O . LEU A 1 86 ? -10.507 7.885 9.467 1.00 91.06 86 LEU A O 1
ATOM 701 N N . MET A 1 87 ? -12.456 6.784 9.399 1.00 90.19 87 MET A N 1
ATOM 702 C CA . MET A 1 87 ? -13.253 7.955 9.013 1.00 90.19 87 MET A CA 1
ATOM 703 C C . MET A 1 87 ? -13.270 9.030 10.102 1.00 90.19 87 MET A C 1
ATOM 705 O O . MET A 1 87 ? -13.167 10.215 9.792 1.00 90.19 87 MET A O 1
ATOM 709 N N . ARG A 1 88 ? -13.318 8.635 11.379 1.00 91.25 88 ARG A N 1
ATOM 710 C CA . ARG A 1 88 ? -13.213 9.574 12.511 1.00 91.25 88 ARG A CA 1
ATOM 711 C C . ARG A 1 88 ? -11.845 10.251 12.591 1.00 91.25 88 ARG A C 1
ATOM 713 O O . ARG A 1 88 ? -11.749 11.371 13.077 1.00 91.25 88 ARG A O 1
ATOM 720 N N . ASN A 1 89 ? -10.805 9.601 12.071 1.00 89.06 89 ASN A N 1
ATOM 721 C CA . ASN A 1 89 ? -9.427 10.087 12.072 1.00 89.06 89 ASN A CA 1
ATOM 722 C C . ASN A 1 89 ? -8.906 10.411 10.658 1.00 89.06 89 ASN A C 1
ATOM 724 O O . ASN A 1 89 ? -7.694 10.405 10.430 1.00 89.06 89 ASN A O 1
ATOM 728 N N . ILE A 1 90 ? -9.794 10.723 9.703 1.00 89.62 90 ILE A N 1
ATOM 729 C CA . ILE A 1 90 ? -9.459 10.796 8.270 1.00 89.62 90 ILE A CA 1
ATOM 730 C C . ILE A 1 90 ? -8.331 11.783 7.945 1.00 89.62 90 ILE A C 1
ATOM 732 O O . ILE A 1 90 ? -7.506 11.512 7.077 1.00 89.62 90 ILE A O 1
ATOM 736 N N . ILE A 1 91 ? -8.249 12.903 8.668 1.00 89.75 91 ILE A N 1
ATOM 737 C CA . ILE A 1 91 ? -7.184 13.898 8.480 1.00 89.75 91 ILE A CA 1
ATOM 738 C C . ILE A 1 91 ? -5.821 13.276 8.801 1.00 89.75 91 ILE A C 1
ATOM 740 O O . ILE A 1 91 ? -4.876 13.417 8.028 1.00 89.75 91 ILE A O 1
ATOM 744 N N . ARG A 1 92 ? -5.729 12.538 9.913 1.00 88.56 92 ARG A N 1
ATOM 745 C CA . ARG A 1 92 ? -4.494 11.866 10.334 1.00 88.56 92 ARG A CA 1
ATOM 746 C C . ARG A 1 92 ? -4.116 10.751 9.363 1.00 88.56 92 ARG A C 1
ATOM 748 O O . ARG A 1 92 ? -2.951 10.654 8.996 1.00 88.56 92 ARG A O 1
ATOM 755 N N . VAL A 1 93 ? -5.105 9.985 8.890 1.00 89.31 93 VAL A N 1
ATOM 756 C CA . VAL A 1 93 ? -4.916 8.966 7.843 1.00 89.31 93 VAL A CA 1
ATOM 757 C C . VAL A 1 93 ? -4.320 9.597 6.587 1.00 89.31 93 VAL A C 1
ATOM 759 O O . VAL A 1 93 ? -3.312 9.120 6.082 1.00 89.31 93 VAL A O 1
ATOM 762 N N . ALA A 1 94 ? -4.905 10.696 6.104 1.00 90.25 94 ALA A N 1
ATOM 763 C CA . ALA A 1 94 ? -4.458 11.358 4.884 1.00 90.25 94 ALA A CA 1
ATOM 764 C C . ALA A 1 94 ? -3.035 11.918 5.011 1.00 90.25 94 ALA A C 1
ATOM 766 O O . ALA A 1 94 ? -2.244 11.794 4.079 1.00 90.25 94 ALA A O 1
ATOM 767 N N . VAL A 1 95 ? -2.690 12.520 6.152 1.00 92.38 95 VAL A N 1
ATOM 768 C CA . VAL A 1 95 ? -1.327 13.017 6.398 1.00 92.38 95 VAL A CA 1
ATOM 769 C C . VAL A 1 95 ? -0.332 11.859 6.437 1.00 92.38 95 VAL A C 1
ATOM 771 O O . VAL A 1 95 ? 0.692 11.920 5.757 1.00 92.38 95 VAL A O 1
ATOM 774 N N . LEU A 1 96 ? -0.643 10.795 7.182 1.00 91.56 96 LEU A N 1
ATOM 775 C CA . LEU A 1 96 ? 0.224 9.625 7.294 1.00 91.56 96 LEU A CA 1
ATOM 776 C C . LEU A 1 96 ? 0.477 8.976 5.932 1.00 91.56 96 LEU A C 1
ATOM 778 O O . LEU A 1 96 ? 1.626 8.675 5.619 1.00 91.56 96 LEU A O 1
ATOM 782 N N . ASP A 1 97 ? -0.575 8.784 5.136 1.00 91.50 97 ASP A N 1
ATOM 783 C CA . ASP A 1 97 ? -0.505 8.180 3.805 1.00 91.50 97 ASP A CA 1
ATOM 784 C C . ASP A 1 97 ? 0.442 8.981 2.899 1.00 91.50 97 ASP A C 1
ATOM 786 O O . ASP A 1 97 ? 1.395 8.434 2.349 1.00 91.50 97 ASP A O 1
ATOM 790 N N . LYS A 1 98 ? 0.297 10.314 2.856 1.00 93.06 98 LYS A N 1
ATOM 791 C CA . LYS A 1 98 ? 1.173 11.184 2.049 1.00 93.06 98 LYS A CA 1
ATOM 792 C C . LYS A 1 98 ? 2.624 11.198 2.516 1.00 93.06 98 LYS A C 1
ATOM 794 O O . LYS A 1 98 ? 3.529 11.188 1.681 1.00 93.06 98 LYS A O 1
ATOM 799 N N . VAL A 1 99 ? 2.858 11.244 3.827 1.00 94.56 99 VAL A N 1
ATOM 800 C CA . VAL A 1 99 ? 4.218 11.216 4.384 1.00 94.56 99 VAL A CA 1
ATOM 801 C C . VAL A 1 99 ? 4.874 9.870 4.088 1.00 94.56 99 VAL A C 1
ATOM 803 O O . VAL A 1 99 ? 6.013 9.819 3.632 1.00 94.56 99 VAL A O 1
ATOM 806 N N . THR A 1 100 ? 4.139 8.782 4.291 1.00 94.19 100 THR A N 1
ATOM 807 C CA . THR A 1 100 ? 4.631 7.417 4.099 1.00 94.19 100 THR A CA 1
ATOM 808 C C . THR A 1 100 ? 4.918 7.132 2.626 1.00 94.19 100 THR A C 1
ATOM 810 O O . THR A 1 100 ? 5.982 6.600 2.306 1.00 94.19 100 THR A O 1
ATOM 813 N N . ASP A 1 101 ? 4.047 7.572 1.716 1.00 93.88 101 ASP A N 1
ATOM 814 C CA . ASP A 1 101 ? 4.271 7.488 0.270 1.00 93.88 101 ASP A CA 1
ATOM 815 C C . ASP A 1 101 ? 5.539 8.232 -0.157 1.00 93.88 101 ASP A C 1
ATOM 817 O O . ASP A 1 101 ? 6.353 7.693 -0.915 1.00 93.88 101 ASP A O 1
ATOM 821 N N . PHE A 1 102 ? 5.749 9.447 0.358 1.00 96.44 102 PHE A N 1
ATOM 822 C CA . PHE A 1 102 ? 6.953 10.224 0.075 1.00 96.44 102 PHE A CA 1
ATOM 823 C C . PHE A 1 102 ? 8.221 9.528 0.591 1.00 96.44 102 PHE A C 1
ATOM 825 O O . PHE A 1 102 ? 9.198 9.392 -0.149 1.00 96.44 102 PHE A O 1
ATOM 832 N N . LEU A 1 103 ? 8.200 9.034 1.833 1.00 95.88 103 LEU A N 1
ATOM 833 C CA . LEU A 1 103 ? 9.332 8.327 2.435 1.00 95.88 103 LEU A CA 1
ATOM 834 C C . LEU A 1 103 ? 9.671 7.040 1.677 1.00 95.88 103 LEU A C 1
ATOM 836 O O . LEU A 1 103 ? 10.842 6.768 1.412 1.00 95.88 103 LEU A O 1
ATOM 840 N N . PHE A 1 104 ? 8.666 6.262 1.277 1.00 95.62 104 PHE A N 1
ATOM 841 C CA . PHE A 1 104 ? 8.884 5.042 0.503 1.00 95.62 104 PHE A CA 1
ATOM 842 C C . PHE A 1 104 ? 9.347 5.332 -0.919 1.00 95.62 104 PHE A C 1
ATOM 844 O O . PHE A 1 104 ? 10.155 4.576 -1.458 1.00 95.62 104 PHE A O 1
ATOM 851 N N . PHE A 1 105 ? 8.875 6.413 -1.538 1.00 95.00 105 PHE A N 1
ATOM 852 C CA . PHE A 1 105 ? 9.386 6.852 -2.831 1.00 95.00 105 PHE A CA 1
ATOM 853 C C . PHE A 1 105 ? 10.873 7.214 -2.744 1.00 95.00 105 PHE A C 1
ATOM 855 O O . PHE A 1 105 ? 11.677 6.683 -3.513 1.00 95.00 105 PHE A O 1
ATOM 862 N N . LEU A 1 106 ? 11.252 8.043 -1.766 1.00 96.75 106 LEU A N 1
ATOM 863 C CA . LEU A 1 106 ? 12.641 8.437 -1.549 1.00 96.75 106 LEU A CA 1
ATOM 864 C C . LEU A 1 106 ? 13.521 7.224 -1.222 1.00 96.75 106 LEU A C 1
ATOM 866 O O . LEU A 1 106 ? 14.584 7.057 -1.813 1.00 96.75 106 LEU A O 1
ATOM 870 N N . GLY A 1 107 ? 13.052 6.331 -0.349 1.00 96.50 107 GLY A N 1
ATOM 871 C CA . GLY A 1 107 ? 13.756 5.100 -0.001 1.00 96.50 107 GLY A CA 1
ATOM 872 C C . GLY A 1 107 ? 13.996 4.187 -1.208 1.00 96.50 107 GLY A C 1
ATOM 873 O O . GLY A 1 107 ? 15.114 3.716 -1.408 1.00 96.50 107 GLY A O 1
ATOM 874 N N . LYS A 1 108 ? 12.987 3.983 -2.068 1.00 94.94 108 LYS A N 1
ATOM 875 C CA . LYS A 1 108 ? 13.141 3.211 -3.316 1.00 94.94 108 LYS A CA 1
ATOM 876 C C . LYS A 1 108 ? 14.156 3.862 -4.251 1.00 94.94 108 LYS A C 1
ATOM 878 O O . LYS A 1 108 ? 15.007 3.160 -4.790 1.00 94.94 108 LYS A O 1
ATOM 883 N N . LEU A 1 109 ? 14.088 5.183 -4.422 1.00 96.12 109 LEU A N 1
ATOM 884 C CA . LEU A 1 109 ? 15.010 5.930 -5.280 1.00 96.12 109 LEU A CA 1
ATOM 885 C C . LEU A 1 109 ? 16.453 5.802 -4.781 1.00 96.12 109 LEU A C 1
ATOM 887 O O . LEU A 1 109 ? 17.343 5.510 -5.575 1.00 96.12 109 LEU A O 1
ATOM 891 N N . LEU A 1 110 ? 16.681 5.942 -3.473 1.00 96.94 110 LEU A N 1
ATOM 892 C CA . LEU A 1 110 ? 18.008 5.801 -2.874 1.00 96.94 110 LEU A CA 1
ATOM 893 C C . LEU A 1 110 ? 18.571 4.382 -3.027 1.00 96.94 110 LEU A C 1
ATOM 895 O O . LEU A 1 110 ? 19.734 4.230 -3.404 1.00 96.94 110 LEU A O 1
ATOM 899 N N . ILE A 1 111 ? 17.767 3.339 -2.790 1.00 96.69 111 ILE A N 1
ATOM 900 C CA . ILE A 1 111 ? 18.210 1.942 -2.943 1.00 96.69 111 ILE A CA 1
ATOM 901 C C . ILE A 1 111 ? 18.545 1.640 -4.406 1.00 96.69 111 ILE A C 1
ATOM 903 O O . ILE A 1 111 ? 19.642 1.179 -4.705 1.00 96.69 111 ILE A O 1
ATOM 907 N N . VAL A 1 112 ? 17.634 1.937 -5.332 1.00 96.62 112 VAL A N 1
ATOM 908 C CA . VAL A 1 112 ? 17.836 1.641 -6.759 1.00 96.62 112 VAL A CA 1
ATOM 909 C C . VAL A 1 112 ? 18.972 2.483 -7.341 1.00 96.62 112 VAL A C 1
ATOM 911 O O . VAL A 1 112 ? 19.787 1.973 -8.106 1.00 96.62 112 VAL A O 1
ATOM 914 N N . GLY A 1 113 ? 19.068 3.754 -6.945 1.00 95.62 113 GLY A N 1
ATOM 915 C CA . GLY A 1 113 ? 20.132 4.661 -7.365 1.00 95.62 113 GLY A CA 1
ATOM 916 C C . GLY A 1 113 ? 21.506 4.214 -6.871 1.00 95.62 113 GLY A C 1
ATOM 917 O O . GLY A 1 113 ? 22.430 4.094 -7.672 1.00 95.62 113 GLY A O 1
ATOM 918 N N . SER A 1 114 ? 21.645 3.907 -5.579 1.00 96.06 114 SER A N 1
ATOM 919 C CA . SER A 1 114 ? 22.919 3.440 -5.013 1.00 96.06 114 SER A CA 1
ATOM 920 C C . SER A 1 114 ? 23.362 2.105 -5.613 1.00 96.06 114 SER A C 1
ATOM 922 O O . SER A 1 114 ? 24.504 1.988 -6.056 1.00 96.06 114 SER A O 1
ATOM 924 N N . VAL A 1 115 ? 22.459 1.126 -5.726 1.00 95.50 115 VAL A N 1
ATOM 925 C CA . VAL A 1 115 ? 22.757 -0.175 -6.344 1.00 95.50 115 VAL A CA 1
ATOM 926 C C . VAL A 1 115 ? 23.082 -0.024 -7.834 1.00 95.50 115 VAL A C 1
ATOM 928 O O . VAL A 1 115 ? 24.015 -0.660 -8.320 1.00 95.50 115 VAL A O 1
ATOM 931 N N . GLY A 1 116 ? 22.382 0.855 -8.556 1.00 93.44 116 GLY A N 1
ATOM 932 C CA . GLY A 1 116 ? 22.661 1.152 -9.963 1.00 93.44 116 GLY A CA 1
ATOM 933 C C . GLY A 1 116 ? 24.031 1.801 -10.181 1.00 93.44 116 GLY A C 1
ATOM 934 O O . GLY A 1 116 ? 24.768 1.390 -11.076 1.00 93.44 116 GLY A O 1
ATOM 935 N N . ILE A 1 117 ? 24.411 2.763 -9.333 1.00 92.19 117 ILE A N 1
ATOM 936 C CA . ILE A 1 117 ? 25.736 3.401 -9.366 1.00 92.19 117 ILE A CA 1
ATOM 937 C C . ILE A 1 117 ? 26.833 2.368 -9.076 1.00 92.19 117 ILE A C 1
ATOM 939 O O . ILE A 1 117 ? 27.820 2.294 -9.809 1.00 92.19 117 ILE A O 1
ATOM 943 N N . LEU A 1 118 ? 26.651 1.534 -8.047 1.00 89.81 118 LEU A N 1
ATOM 944 C CA . LEU A 1 118 ? 27.597 0.467 -7.712 1.00 89.81 118 LEU A CA 1
ATOM 945 C C . LEU A 1 118 ? 27.737 -0.546 -8.856 1.00 89.81 118 LEU A C 1
ATOM 947 O O . LEU A 1 118 ? 28.859 -0.902 -9.216 1.00 89.81 118 LEU A O 1
ATOM 951 N N . ALA A 1 119 ? 26.627 -0.951 -9.480 1.00 89.00 119 ALA A N 1
ATOM 952 C CA . ALA A 1 119 ? 26.639 -1.833 -10.643 1.00 89.00 119 ALA A CA 1
ATOM 953 C C . ALA A 1 119 ? 27.390 -1.202 -11.825 1.00 89.00 119 ALA A C 1
ATOM 955 O O . ALA A 1 119 ? 28.211 -1.864 -12.457 1.00 89.00 119 ALA A O 1
ATOM 956 N N . PHE A 1 120 ? 27.172 0.087 -12.097 1.00 87.88 120 PHE A N 1
ATOM 957 C CA . PHE A 1 120 ? 27.885 0.802 -13.155 1.00 87.88 120 PHE A CA 1
ATOM 958 C C . PHE A 1 120 ? 29.402 0.816 -12.921 1.00 87.88 120 PHE A C 1
ATOM 960 O O . PHE A 1 120 ? 30.167 0.479 -13.826 1.00 87.88 120 PHE A O 1
ATOM 967 N N . PHE A 1 121 ? 29.855 1.150 -11.709 1.00 86.06 121 PHE A N 1
ATOM 968 C CA . PHE A 1 121 ? 31.286 1.152 -11.385 1.00 86.06 121 PHE A CA 1
ATOM 969 C C . PHE A 1 121 ? 31.910 -0.247 -11.449 1.00 86.06 121 PHE A C 1
ATOM 971 O O . PHE A 1 121 ? 33.047 -0.380 -11.909 1.00 86.06 121 PHE A O 1
ATOM 978 N N . PHE A 1 122 ? 31.164 -1.272 -11.032 1.00 82.56 122 PHE A N 1
ATOM 979 C CA . PHE A 1 122 ? 31.588 -2.670 -11.070 1.00 82.56 122 PHE A CA 1
ATOM 980 C C . PHE A 1 122 ? 31.771 -3.178 -12.508 1.00 82.56 122 PHE A C 1
ATOM 982 O O . PHE A 1 122 ? 32.838 -3.681 -12.848 1.00 82.56 122 PHE A O 1
ATOM 989 N N . PHE A 1 123 ? 30.773 -2.988 -13.378 1.00 80.00 123 PHE A N 1
ATOM 990 C CA . PHE A 1 123 ? 30.805 -3.483 -14.763 1.00 80.00 123 PHE A CA 1
ATOM 991 C C . PHE A 1 123 ? 31.645 -2.629 -15.727 1.00 80.00 123 PHE A C 1
ATOM 993 O O . PHE A 1 123 ? 31.938 -3.079 -16.830 1.00 80.00 123 PHE A O 1
ATOM 1000 N N . THR A 1 124 ? 32.054 -1.421 -15.322 1.00 77.31 124 THR A N 1
ATOM 1001 C CA . THR A 1 124 ? 32.956 -0.550 -16.106 1.00 77.31 124 THR A CA 1
ATOM 1002 C C . THR A 1 124 ? 34.428 -0.694 -15.669 1.00 77.31 124 THR A C 1
ATOM 1004 O O . THR A 1 124 ? 35.263 0.127 -16.045 1.00 77.31 124 THR A O 1
ATOM 1007 N N . HIS A 1 125 ? 34.766 -1.692 -14.834 1.00 68.25 125 HIS A N 1
ATOM 1008 C CA . HIS A 1 125 ? 36.125 -1.955 -14.309 1.00 68.25 125 HIS A CA 1
ATOM 1009 C C . HIS A 1 125 ? 36.810 -0.732 -13.673 1.00 68.25 125 HIS A C 1
ATOM 1011 O O . HIS A 1 125 ? 38.033 -0.626 -13.621 1.00 68.25 125 HIS A O 1
ATOM 1017 N N . ARG A 1 126 ? 36.033 0.226 -13.156 1.00 65.12 126 ARG A N 1
ATOM 1018 C CA . ARG A 1 126 ? 36.570 1.446 -12.526 1.00 65.12 126 ARG A CA 1
ATOM 1019 C C . ARG A 1 126 ? 37.104 1.191 -11.111 1.00 65.12 126 ARG A C 1
ATOM 1021 O O . ARG A 1 126 ? 37.734 2.074 -10.532 1.00 65.12 126 ARG A O 1
ATOM 1028 N N . ILE A 1 127 ? 36.865 -0.001 -10.561 1.00 62.56 127 ILE A N 1
ATOM 1029 C CA . ILE A 1 127 ? 37.309 -0.434 -9.235 1.00 62.56 127 ILE A CA 1
ATOM 1030 C C . ILE A 1 127 ? 38.452 -1.445 -9.408 1.00 62.56 127 ILE A C 1
ATOM 1032 O O . ILE A 1 127 ? 38.225 -2.578 -9.827 1.00 62.56 127 ILE A O 1
ATOM 1036 N N . LYS A 1 128 ? 39.678 -1.054 -9.031 1.00 56.91 128 LYS A N 1
ATOM 1037 C CA . LYS A 1 128 ? 40.898 -1.887 -9.141 1.00 56.91 128 LYS A CA 1
ATOM 1038 C C . LYS A 1 128 ? 40.819 -3.230 -8.391 1.00 56.91 128 LYS A C 1
ATOM 1040 O O . LYS A 1 128 ? 41.574 -4.138 -8.694 1.00 56.91 128 LYS A O 1
ATOM 1045 N N . LEU A 1 129 ? 39.908 -3.351 -7.423 1.00 57.53 129 LEU A N 1
ATOM 1046 C CA . LEU A 1 129 ? 39.736 -4.520 -6.548 1.00 57.53 129 LEU A CA 1
ATOM 1047 C C . LEU A 1 129 ? 39.008 -5.703 -7.227 1.00 57.53 129 LEU A C 1
ATOM 1049 O O . LEU A 1 129 ? 39.062 -6.814 -6.720 1.00 57.53 129 LEU A O 1
ATOM 1053 N N . VAL A 1 130 ? 38.333 -5.478 -8.362 1.00 55.91 130 VAL A N 1
ATOM 1054 C CA . VAL A 1 130 ? 37.516 -6.496 -9.071 1.00 55.91 130 VAL A CA 1
ATOM 1055 C C . VAL A 1 130 ? 37.940 -6.641 -10.542 1.00 55.91 130 VAL A C 1
ATOM 1057 O O . VAL A 1 130 ? 37.278 -7.281 -11.358 1.00 55.91 130 VAL A O 1
ATOM 1060 N N . GLN A 1 131 ? 39.064 -6.027 -10.907 1.00 55.62 131 GLN A N 1
ATOM 1061 C CA . GLN A 1 131 ? 39.522 -5.966 -12.291 1.00 55.62 131 GLN A CA 1
ATOM 1062 C C . GLN A 1 131 ? 39.840 -7.360 -12.865 1.00 55.62 131 GLN A C 1
ATOM 1064 O O . GLN A 1 131 ? 39.586 -7.592 -14.044 1.00 55.62 131 GLN A O 1
ATOM 1069 N N . ASP A 1 132 ? 40.270 -8.297 -12.012 1.00 55.75 132 ASP A N 1
ATOM 1070 C CA . ASP A 1 132 ? 40.612 -9.677 -12.386 1.00 55.75 132 ASP A CA 1
ATOM 1071 C C . ASP A 1 132 ? 39.430 -10.664 -12.306 1.00 55.75 132 ASP A C 1
ATOM 1073 O O . ASP A 1 132 ? 39.548 -11.813 -12.723 1.00 55.75 132 ASP A O 1
ATOM 1077 N N . THR A 1 133 ? 38.281 -10.244 -11.763 1.00 58.47 133 THR A N 1
ATOM 1078 C CA . THR A 1 133 ? 37.099 -11.110 -11.555 1.00 58.47 133 THR A CA 1
ATOM 1079 C C . THR A 1 133 ? 35.963 -10.826 -12.532 1.00 58.47 133 THR A C 1
ATOM 1081 O O . THR A 1 133 ? 35.091 -11.675 -12.721 1.00 58.47 133 THR A O 1
ATOM 1084 N N . ALA A 1 134 ? 35.943 -9.645 -13.153 1.00 56.75 134 ALA A N 1
ATOM 1085 C CA . ALA A 1 134 ? 34.876 -9.247 -14.060 1.00 56.75 134 ALA A CA 1
ATOM 1086 C C . ALA A 1 134 ? 35.213 -9.632 -15.521 1.00 56.75 134 ALA A C 1
ATOM 1088 O O . ALA A 1 134 ? 36.185 -9.112 -16.078 1.00 56.75 134 ALA A O 1
ATOM 1089 N N . PRO A 1 135 ? 34.426 -10.519 -16.168 1.00 58.84 135 PRO A N 1
ATOM 1090 C CA . PRO A 1 135 ? 34.644 -10.911 -17.559 1.00 58.84 135 PRO A CA 1
ATOM 1091 C C . PRO A 1 135 ? 34.427 -9.726 -18.510 1.00 58.84 135 PRO A C 1
ATOM 1093 O O 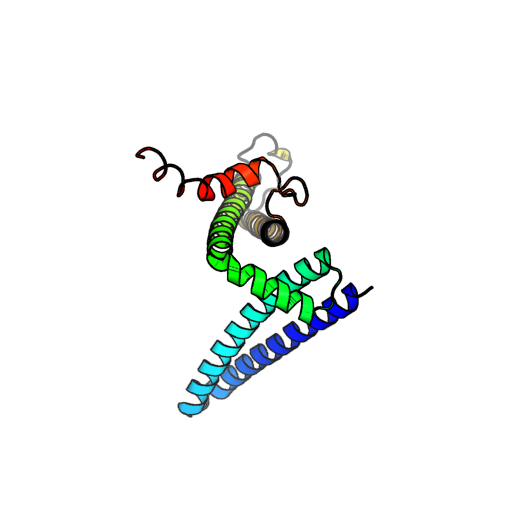. PRO A 1 135 ? 33.618 -8.836 -18.244 1.00 58.84 135 PRO A O 1
ATOM 1096 N N . SER A 1 136 ? 35.125 -9.718 -19.647 1.00 58.16 136 SER A N 1
ATOM 1097 C CA . SER A 1 136 ? 34.927 -8.721 -20.702 1.00 58.16 136 SER A CA 1
ATOM 1098 C C . SER A 1 136 ? 33.541 -8.886 -21.337 1.00 58.16 136 SER A C 1
ATOM 1100 O O . SER A 1 136 ? 33.294 -9.751 -22.176 1.00 58.16 136 SER A O 1
ATOM 1102 N N . LEU A 1 137 ? 32.593 -8.051 -20.914 1.00 60.44 137 LEU A N 1
ATOM 1103 C CA . LEU A 1 137 ? 31.233 -8.044 -21.442 1.00 60.44 137 LEU A CA 1
ATOM 1104 C C . LEU A 1 137 ? 31.134 -7.108 -22.652 1.00 60.44 137 LEU A C 1
ATOM 1106 O O . LEU A 1 137 ? 31.261 -5.895 -22.515 1.00 60.44 137 LEU A O 1
ATOM 1110 N N . ASN A 1 138 ? 30.808 -7.662 -23.824 1.00 65.12 138 ASN A N 1
ATOM 1111 C CA . ASN A 1 138 ? 30.490 -6.876 -25.028 1.00 65.12 138 ASN A CA 1
ATOM 1112 C C . ASN A 1 138 ? 29.263 -5.955 -24.832 1.00 65.12 138 ASN A C 1
ATOM 1114 O O . ASN A 1 138 ? 29.160 -4.920 -25.483 1.00 65.12 138 ASN A O 1
ATOM 1118 N N . TYR A 1 139 ? 28.354 -6.303 -23.909 1.00 73.56 139 TYR A N 1
ATOM 1119 C CA . TYR A 1 139 ? 27.134 -5.545 -23.600 1.00 73.56 139 TYR A CA 1
ATOM 1120 C C . TYR A 1 139 ? 26.961 -5.329 -22.088 1.00 73.56 139 TYR A C 1
ATOM 1122 O O . TYR A 1 139 ? 26.055 -5.882 -21.468 1.00 73.56 139 TYR A O 1
ATOM 1130 N N . TYR A 1 140 ? 27.815 -4.503 -21.479 1.00 76.88 140 TYR A N 1
ATOM 1131 C CA . TYR A 1 140 ? 27.778 -4.186 -20.039 1.00 76.88 140 TYR A CA 1
ATOM 1132 C C . TYR A 1 140 ? 26.467 -3.517 -19.565 1.00 76.88 140 TYR A C 1
ATOM 1134 O O . TYR A 1 140 ? 26.123 -3.597 -18.389 1.00 76.88 140 TYR A O 1
ATOM 1142 N N . TRP A 1 141 ? 25.684 -2.911 -20.465 1.00 82.00 141 TRP A N 1
ATOM 1143 C CA . TRP A 1 141 ? 24.386 -2.301 -20.142 1.00 82.00 141 TRP A CA 1
ATOM 1144 C C . TRP A 1 141 ? 23.305 -3.305 -19.720 1.00 82.00 141 TRP A C 1
ATOM 1146 O O . TRP A 1 141 ? 22.474 -2.987 -18.871 1.00 82.00 141 TRP A O 1
ATOM 1156 N N . VAL A 1 142 ? 23.310 -4.517 -20.284 1.00 87.06 142 VAL A N 1
ATOM 1157 C CA . VAL A 1 142 ? 22.300 -5.552 -19.997 1.00 87.06 142 VAL A CA 1
ATOM 1158 C C . VAL A 1 142 ? 22.334 -6.012 -18.529 1.00 87.06 142 VAL A C 1
ATOM 1160 O O . VAL A 1 142 ? 21.285 -5.967 -17.875 1.00 87.06 142 VAL A O 1
ATOM 1163 N N . PRO A 1 143 ? 23.487 -6.410 -17.952 1.00 87.56 143 PRO A N 1
ATOM 1164 C CA . PRO A 1 143 ? 23.548 -6.780 -16.540 1.00 87.56 143 PRO A CA 1
ATOM 1165 C C . PRO A 1 143 ? 23.268 -5.592 -15.607 1.00 87.56 143 PRO A C 1
ATOM 1167 O O . PRO A 1 143 ? 22.591 -5.780 -14.599 1.00 87.56 143 PRO A O 1
ATOM 1170 N N . ILE A 1 144 ? 23.682 -4.366 -15.956 1.00 89.25 144 ILE A N 1
ATOM 1171 C CA . ILE A 1 144 ? 23.349 -3.158 -15.175 1.00 89.25 144 ILE A CA 1
ATOM 1172 C C . ILE A 1 144 ? 21.832 -2.949 -15.119 1.00 89.25 144 ILE A C 1
ATOM 1174 O O . ILE A 1 144 ? 21.272 -2.783 -14.035 1.00 89.25 144 ILE A O 1
ATOM 1178 N N . LEU A 1 145 ? 21.149 -3.003 -16.267 1.00 91.75 145 LEU A N 1
ATOM 1179 C CA . LEU A 1 145 ? 19.695 -2.858 -16.327 1.00 91.75 145 LEU A CA 1
ATOM 1180 C C . LEU A 1 145 ? 18.997 -3.953 -15.514 1.00 91.75 145 LEU A C 1
ATOM 1182 O O . LEU A 1 145 ? 18.058 -3.670 -14.774 1.00 91.75 145 LEU A O 1
ATOM 1186 N N . THR A 1 146 ? 19.492 -5.188 -15.602 1.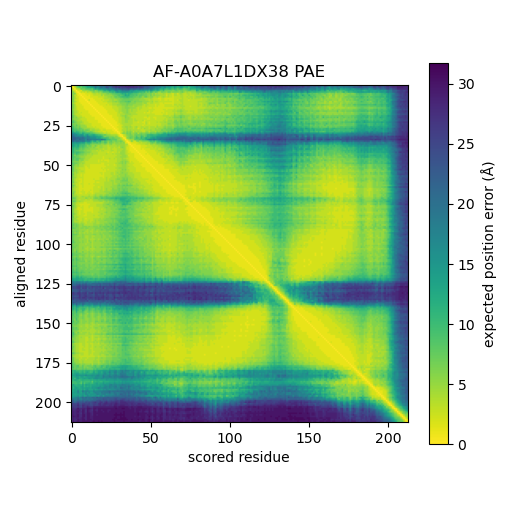00 92.56 146 THR A N 1
ATOM 1187 C CA . THR A 1 146 ? 18.960 -6.324 -14.838 1.00 92.56 146 THR A CA 1
ATOM 1188 C C . THR A 1 146 ? 19.070 -6.085 -13.332 1.00 92.56 146 THR A C 1
ATOM 1190 O O . THR A 1 146 ? 18.103 -6.302 -12.604 1.00 92.56 146 THR A O 1
ATOM 1193 N N . VAL A 1 147 ? 20.211 -5.577 -12.857 1.00 94.50 147 VAL A N 1
ATOM 1194 C CA . VAL A 1 147 ? 20.431 -5.247 -11.440 1.00 94.50 147 VAL A CA 1
ATOM 1195 C C . VAL A 1 147 ? 19.539 -4.087 -10.984 1.00 94.50 147 VAL A C 1
ATOM 1197 O O . VAL A 1 147 ? 18.956 -4.147 -9.901 1.00 94.50 147 VAL A O 1
ATOM 1200 N N . ILE A 1 148 ? 19.363 -3.055 -11.811 1.00 95.06 148 ILE A N 1
ATOM 1201 C CA . ILE A 1 148 ? 18.466 -1.928 -11.511 1.00 95.06 148 ILE A CA 1
ATOM 1202 C C . ILE A 1 148 ? 17.016 -2.413 -11.391 1.00 95.06 148 ILE A C 1
ATOM 1204 O O . ILE A 1 148 ? 16.347 -2.118 -10.403 1.00 95.06 148 ILE A O 1
ATOM 1208 N N . VAL A 1 149 ? 16.535 -3.212 -12.347 1.00 96.19 149 VAL A N 1
ATOM 1209 C CA . VAL A 1 149 ? 15.169 -3.758 -12.313 1.00 96.19 149 VAL A CA 1
ATOM 1210 C C . VAL A 1 149 ? 14.990 -4.698 -11.119 1.00 96.19 149 VAL A C 1
ATOM 1212 O O . VAL A 1 149 ? 14.010 -4.578 -10.384 1.00 96.19 149 VAL A O 1
ATOM 1215 N N . GLY A 1 150 ? 15.950 -5.593 -10.875 1.00 96.50 150 GLY A N 1
ATOM 1216 C CA . GLY A 1 150 ? 15.920 -6.512 -9.739 1.00 96.50 150 GLY A CA 1
ATOM 1217 C C . GLY A 1 150 ? 15.894 -5.781 -8.396 1.00 96.50 150 GLY A C 1
ATOM 1218 O O . GLY A 1 150 ? 15.054 -6.080 -7.548 1.00 96.50 150 GLY A O 1
ATOM 1219 N N . SER A 1 151 ? 16.749 -4.770 -8.218 1.00 96.88 151 SER A N 1
ATOM 1220 C CA . SER A 1 151 ? 16.775 -3.959 -6.994 1.00 96.88 151 SER A CA 1
ATOM 1221 C C . SER A 1 151 ? 15.471 -3.187 -6.781 1.00 96.88 151 SER A C 1
ATOM 1223 O O . SER A 1 151 ? 14.983 -3.135 -5.653 1.00 96.88 151 SER A O 1
ATOM 1225 N N . TYR A 1 152 ? 14.849 -2.672 -7.848 1.00 96.44 152 TYR A N 1
ATOM 1226 C CA . TYR A 1 152 ? 13.542 -2.021 -7.760 1.00 96.44 152 TYR A CA 1
ATOM 1227 C C . TYR A 1 152 ? 12.444 -2.987 -7.304 1.00 96.44 152 TYR A C 1
ATOM 1229 O O . TYR A 1 152 ? 11.673 -2.644 -6.409 1.00 96.44 152 TYR A O 1
ATOM 1237 N N . LEU A 1 153 ? 12.377 -4.197 -7.874 1.00 96.69 153 LEU A N 1
ATOM 1238 C CA . LEU A 1 153 ? 11.379 -5.203 -7.488 1.00 96.69 153 LEU A CA 1
ATOM 1239 C C . LEU A 1 153 ? 11.530 -5.617 -6.021 1.00 96.69 153 LEU A C 1
ATOM 1241 O O . LEU A 1 153 ? 10.538 -5.686 -5.293 1.00 96.69 153 LEU A O 1
ATOM 1245 N N . ILE A 1 154 ? 12.771 -5.834 -5.578 1.00 96.44 154 ILE A N 1
ATOM 1246 C CA . ILE A 1 154 ? 13.084 -6.169 -4.186 1.00 96.44 154 ILE A CA 1
ATOM 1247 C C . ILE A 1 154 ? 12.677 -5.014 -3.266 1.00 96.44 154 ILE A C 1
ATOM 1249 O O . ILE A 1 154 ? 11.902 -5.222 -2.332 1.00 96.44 154 ILE A O 1
ATOM 1253 N N . ALA A 1 155 ? 13.127 -3.788 -3.553 1.00 96.88 155 ALA A N 1
ATOM 1254 C CA . ALA A 1 155 ? 12.780 -2.608 -2.765 1.00 96.88 155 ALA A CA 1
ATOM 1255 C C . ALA A 1 155 ? 11.259 -2.415 -2.692 1.00 96.88 155 ALA A C 1
ATOM 1257 O O . ALA A 1 155 ? 10.708 -2.198 -1.615 1.00 96.88 155 ALA A O 1
ATOM 1258 N N . HIS A 1 156 ? 10.554 -2.554 -3.817 1.00 95.19 156 HIS A N 1
ATOM 1259 C CA . HIS A 1 156 ? 9.099 -2.474 -3.862 1.00 95.19 156 HIS A CA 1
ATOM 1260 C C . HIS A 1 156 ? 8.431 -3.514 -2.949 1.00 95.19 156 HIS A C 1
ATOM 1262 O O . HIS A 1 156 ? 7.523 -3.163 -2.195 1.00 95.19 156 HIS A O 1
ATOM 1268 N N . GLY A 1 157 ? 8.889 -4.769 -2.986 1.00 95.50 157 GLY A N 1
ATOM 1269 C CA . GLY A 1 157 ? 8.389 -5.838 -2.122 1.00 95.50 157 GLY A CA 1
ATOM 1270 C C . GLY A 1 157 ? 8.574 -5.529 -0.635 1.00 95.50 157 GLY A C 1
ATOM 1271 O O . GLY A 1 157 ? 7.606 -5.571 0.123 1.00 95.50 157 GLY A O 1
ATOM 1272 N N . PHE A 1 158 ? 9.783 -5.134 -0.228 1.00 95.81 158 PHE A N 1
ATOM 1273 C CA . PHE A 1 158 ? 10.068 -4.774 1.164 1.00 95.81 158 PHE A CA 1
ATOM 1274 C C . PHE A 1 158 ? 9.232 -3.581 1.633 1.00 95.81 158 PHE A C 1
ATOM 1276 O O . PHE A 1 158 ? 8.560 -3.669 2.661 1.00 95.81 158 PHE A O 1
ATOM 1283 N N . PHE A 1 159 ? 9.200 -2.487 0.867 1.00 95.88 159 PHE A N 1
ATOM 1284 C CA . PHE A 1 159 ? 8.414 -1.307 1.238 1.00 95.88 159 PHE A CA 1
ATOM 1285 C C . PHE A 1 159 ? 6.906 -1.584 1.298 1.00 95.88 159 PHE A C 1
ATOM 1287 O O . PHE A 1 159 ? 6.211 -0.959 2.093 1.00 95.88 159 PHE A O 1
ATOM 1294 N N . SER A 1 160 ? 6.389 -2.548 0.527 1.00 94.06 160 SER A N 1
ATOM 1295 C CA . SER A 1 160 ? 4.990 -2.975 0.652 1.00 94.06 160 SER A CA 1
ATOM 1296 C C . SER A 1 160 ? 4.682 -3.571 2.030 1.00 94.06 160 SER A C 1
ATOM 1298 O O . SER A 1 160 ? 3.594 -3.344 2.561 1.00 94.06 160 SER A O 1
ATOM 1300 N N . VAL A 1 161 ? 5.615 -4.330 2.614 1.00 95.19 161 VAL A N 1
ATOM 1301 C CA . VAL A 1 161 ? 5.460 -4.891 3.965 1.00 95.19 161 VAL A CA 1
ATOM 1302 C C . VAL A 1 161 ? 5.582 -3.788 5.011 1.00 95.19 161 VAL A C 1
ATOM 1304 O O . VAL A 1 161 ? 4.739 -3.702 5.900 1.00 95.19 161 VAL A O 1
ATOM 1307 N N . TYR A 1 162 ? 6.558 -2.886 4.866 1.00 95.50 162 TYR A N 1
ATOM 1308 C CA . TYR A 1 162 ? 6.670 -1.716 5.744 1.00 95.50 162 TYR A CA 1
ATOM 1309 C C . TYR A 1 162 ? 5.394 -0.873 5.749 1.00 95.50 162 TYR A C 1
ATOM 1311 O O . TYR A 1 162 ? 4.938 -0.479 6.818 1.00 95.50 162 TYR A O 1
ATOM 1319 N N . GLY A 1 163 ? 4.768 -0.661 4.589 1.00 94.56 163 GLY A N 1
ATOM 1320 C CA . GLY A 1 163 ? 3.475 0.013 4.513 1.00 94.56 163 GLY A CA 1
ATOM 1321 C C . GLY A 1 163 ? 2.405 -0.685 5.345 1.00 94.56 163 GLY A C 1
ATOM 1322 O O . GLY A 1 163 ? 1.690 -0.031 6.094 1.00 94.56 163 GLY A O 1
ATOM 1323 N N . MET A 1 164 ? 2.280 -2.016 5.263 1.00 93.12 164 MET A N 1
ATOM 1324 C CA . MET A 1 164 ? 1.338 -2.774 6.108 1.00 93.12 164 MET A CA 1
ATOM 1325 C C . MET A 1 164 ? 1.599 -2.569 7.603 1.00 93.12 164 MET A C 1
ATOM 1327 O O . MET A 1 164 ? 0.644 -2.438 8.369 1.00 93.12 164 MET A O 1
ATOM 1331 N N . CYS A 1 165 ? 2.866 -2.520 8.015 1.00 94.31 165 CYS A N 1
ATOM 1332 C CA . CYS A 1 165 ? 3.234 -2.249 9.401 1.00 94.31 165 CYS A CA 1
ATOM 1333 C C . CYS A 1 165 ? 2.829 -0.834 9.831 1.00 94.31 165 CYS A C 1
ATOM 1335 O O . CYS A 1 165 ? 2.258 -0.681 10.906 1.00 94.31 165 CYS A O 1
ATOM 1337 N N . VAL A 1 166 ? 3.071 0.179 8.993 1.00 94.38 166 VAL A N 1
ATOM 1338 C CA . VAL A 1 166 ? 2.684 1.571 9.276 1.00 94.38 166 VAL A CA 1
ATOM 1339 C C . VAL A 1 166 ? 1.169 1.696 9.455 1.00 94.38 166 VAL A C 1
ATOM 1341 O O . VAL A 1 166 ? 0.730 2.223 10.474 1.00 94.38 166 VAL A O 1
ATOM 1344 N N . ASP A 1 167 ? 0.370 1.140 8.540 1.00 93.00 167 ASP A N 1
ATOM 1345 C CA . ASP A 1 167 ? -1.094 1.112 8.671 1.00 93.00 167 ASP A CA 1
ATOM 1346 C C . ASP A 1 167 ? -1.540 0.399 9.954 1.00 93.00 167 ASP A C 1
ATOM 1348 O O . ASP A 1 167 ? -2.452 0.859 10.635 1.00 93.00 167 ASP A O 1
ATOM 1352 N N . THR A 1 168 ? -0.892 -0.720 10.294 1.00 93.69 168 THR A N 1
ATOM 1353 C CA . THR A 1 168 ? -1.218 -1.502 11.496 1.00 93.69 168 THR A CA 1
ATOM 1354 C C . THR A 1 168 ? -0.960 -0.695 12.759 1.00 93.69 168 THR A C 1
ATOM 1356 O O . THR A 1 168 ? -1.845 -0.579 13.600 1.00 93.69 168 THR A O 1
ATOM 1359 N N . LEU A 1 169 ? 0.229 -0.100 12.876 1.00 92.44 169 LEU A N 1
ATOM 1360 C CA . LEU A 1 169 ? 0.598 0.733 14.018 1.00 92.44 169 LEU A CA 1
ATOM 1361 C C . LEU A 1 169 ? -0.322 1.943 14.141 1.00 92.44 169 LEU A C 1
ATOM 1363 O O . LEU A 1 169 ? -0.775 2.256 15.238 1.00 92.44 169 LEU A O 1
ATOM 1367 N N . PHE A 1 170 ? -0.638 2.591 13.021 1.00 91.25 170 PHE A N 1
ATOM 1368 C CA . PHE A 1 170 ? -1.545 3.727 13.013 1.00 91.25 170 PHE A CA 1
ATOM 1369 C C . PHE A 1 170 ? -2.963 3.343 13.435 1.00 91.25 170 PHE A C 1
ATOM 1371 O O . PHE A 1 170 ? -3.586 4.048 14.224 1.00 91.25 170 PHE A O 1
ATOM 1378 N N . LEU A 1 171 ? -3.476 2.218 12.942 1.00 92.12 171 LEU A N 1
ATOM 1379 C CA . LEU A 1 171 ? -4.807 1.757 13.299 1.00 92.12 171 LEU A CA 1
ATOM 1380 C C . LEU A 1 171 ? -4.876 1.338 14.777 1.00 92.12 171 LEU A C 1
ATOM 1382 O O . LEU A 1 171 ? -5.820 1.719 15.464 1.00 92.12 171 LEU A O 1
ATOM 1386 N N . CYS A 1 172 ? -3.848 0.651 15.290 1.00 91.44 172 CYS A N 1
ATOM 1387 C CA . CYS A 1 172 ? -3.700 0.379 16.722 1.00 91.44 172 CYS A CA 1
ATOM 1388 C C . CYS A 1 172 ? -3.663 1.672 17.544 1.00 91.44 172 CYS A C 1
ATOM 1390 O O . CYS A 1 172 ? -4.300 1.753 18.587 1.00 91.44 172 CYS A O 1
ATOM 1392 N N . PHE A 1 173 ? -2.955 2.692 17.064 1.00 89.25 173 PHE A N 1
ATOM 1393 C CA . PHE A 1 173 ? -2.893 4.000 17.707 1.00 89.25 173 PHE A CA 1
ATOM 1394 C C . PHE A 1 173 ? -4.255 4.710 17.731 1.00 89.25 173 PHE A C 1
ATOM 1396 O O . PHE A 1 173 ? -4.658 5.228 18.769 1.00 89.25 173 PHE A O 1
ATOM 1403 N N . CYS A 1 174 ? -4.989 4.728 16.616 1.00 89.12 174 CYS A N 1
ATOM 1404 C CA . CYS A 1 174 ? -6.335 5.298 16.583 1.00 89.12 174 CYS A CA 1
ATOM 1405 C C . CYS A 1 174 ? -7.283 4.568 17.537 1.00 89.12 174 CYS A C 1
ATOM 1407 O O . CYS A 1 174 ? -8.093 5.211 18.198 1.00 89.12 174 CYS A O 1
ATOM 1409 N N . GLU A 1 175 ? -7.176 3.245 17.612 1.00 89.81 175 GLU A N 1
ATOM 1410 C CA . GLU A 1 175 ? -7.981 2.429 18.515 1.00 89.81 175 GLU A CA 1
ATOM 1411 C C . GLU A 1 175 ? -7.625 2.685 19.990 1.00 89.81 175 GLU A C 1
ATOM 1413 O O . GLU A 1 175 ? -8.526 2.793 20.820 1.00 89.81 175 GLU A O 1
ATOM 1418 N N . ASP A 1 176 ? -6.334 2.834 20.313 1.00 89.12 176 ASP A N 1
ATOM 1419 C CA . ASP A 1 176 ? -5.848 3.196 21.652 1.00 89.12 176 ASP A CA 1
ATOM 1420 C C . ASP A 1 176 ? -6.416 4.552 22.092 1.00 89.12 176 ASP A C 1
ATOM 1422 O O . ASP A 1 176 ? -6.954 4.673 23.188 1.00 89.12 176 ASP A O 1
ATOM 1426 N N . LEU A 1 177 ? -6.402 5.543 21.196 1.00 85.69 177 LEU A N 1
ATOM 1427 C CA . LEU A 1 177 ? -6.997 6.859 21.442 1.00 85.69 177 LEU A CA 1
ATOM 1428 C C . LEU A 1 177 ? -8.514 6.846 21.624 1.00 85.69 177 LEU A C 1
ATOM 1430 O O . LEU A 1 177 ? -9.056 7.723 22.290 1.00 85.69 177 LEU A O 1
ATOM 1434 N N . GLU A 1 178 ? -9.220 5.920 20.977 1.00 85.94 178 GLU A N 1
ATOM 1435 C CA . GLU A 1 178 ? -10.676 5.850 21.092 1.00 85.94 178 GLU A CA 1
ATOM 1436 C C . GLU A 1 178 ? -11.118 5.145 22.382 1.00 85.94 178 GLU A C 1
ATOM 1438 O O . GLU A 1 178 ? -12.195 5.430 22.910 1.00 85.94 178 GLU A O 1
ATOM 1443 N N . ARG A 1 179 ? -10.300 4.222 22.896 1.00 85.88 179 ARG A N 1
ATOM 1444 C CA . ARG A 1 179 ? -10.641 3.401 24.065 1.00 85.88 179 ARG A CA 1
ATOM 1445 C C . ARG A 1 179 ? -10.088 3.921 25.377 1.00 85.88 179 ARG A C 1
ATOM 1447 O O . ARG A 1 179 ? -10.722 3.707 26.414 1.00 85.88 179 ARG A O 1
ATOM 1454 N N . ASN A 1 180 ? -8.922 4.547 25.330 1.00 87.06 180 ASN A N 1
ATOM 1455 C CA . ASN A 1 180 ? -8.212 5.018 26.504 1.00 87.06 180 ASN A CA 1
ATOM 1456 C C . ASN A 1 180 ? -8.285 6.541 26.567 1.00 87.06 180 ASN A C 1
ATOM 1458 O O . ASN A 1 180 ? -8.264 7.221 25.547 1.00 87.06 180 ASN A O 1
ATOM 1462 N N . ASP A 1 181 ? -8.420 7.071 27.778 1.00 82.88 181 ASP A N 1
ATOM 1463 C CA . ASP A 1 181 ? -8.522 8.509 28.044 1.00 82.88 181 ASP A CA 1
ATOM 1464 C C . ASP A 1 181 ? -7.257 9.067 28.715 1.00 82.88 181 ASP A C 1
ATOM 1466 O O . ASP A 1 181 ? -7.130 10.277 28.902 1.00 82.88 181 ASP A O 1
ATOM 1470 N N . GLY A 1 182 ? -6.293 8.198 29.040 1.00 77.94 182 GLY A N 1
ATOM 1471 C CA . GLY A 1 182 ? -5.061 8.562 29.732 1.00 77.94 182 GLY A CA 1
ATOM 1472 C C . GLY A 1 182 ? -5.211 8.633 31.251 1.00 77.94 182 GLY A C 1
ATOM 1473 O O . GLY A 1 182 ? -4.268 9.042 31.929 1.00 77.94 182 GLY A O 1
ATOM 1474 N N . SER A 1 183 ? -6.366 8.239 31.797 1.00 82.75 183 SER A N 1
ATOM 1475 C CA . SER A 1 183 ? -6.562 8.103 33.241 1.00 82.75 183 SER A CA 1
ATOM 1476 C C . SER A 1 183 ? -5.735 6.940 33.815 1.00 82.75 183 SER A C 1
ATOM 1478 O O . SER A 1 183 ? -5.340 6.035 33.078 1.00 82.75 183 SER A O 1
ATOM 1480 N N . PRO A 1 184 ? -5.499 6.895 35.140 1.00 79.06 184 PRO A N 1
ATOM 1481 C CA . PRO A 1 184 ? -4.845 5.748 35.777 1.00 79.06 184 PRO A CA 1
ATOM 1482 C C . PRO A 1 184 ? -5.599 4.424 35.567 1.00 79.06 184 PRO A C 1
ATOM 1484 O O . PRO A 1 184 ? -4.990 3.358 35.607 1.00 79.06 184 PRO A O 1
ATOM 1487 N N . GLU A 1 185 ? -6.916 4.489 35.342 1.00 83.19 185 GLU A N 1
ATOM 1488 C CA . GLU A 1 185 ? -7.778 3.330 35.088 1.00 83.19 185 GLU A CA 1
ATOM 1489 C C . GLU A 1 185 ? -7.733 2.876 33.620 1.00 83.19 185 GLU A C 1
ATOM 1491 O O . GLU A 1 185 ? -7.931 1.692 33.337 1.00 83.19 185 GLU A O 1
ATOM 1496 N N . ARG A 1 186 ? -7.468 3.800 32.684 1.00 83.25 186 ARG A N 1
ATOM 1497 C CA . ARG A 1 186 ? -7.360 3.551 31.236 1.00 83.25 186 ARG A CA 1
ATOM 1498 C C . ARG A 1 186 ? -6.198 4.346 30.622 1.00 83.25 186 ARG A C 1
ATOM 1500 O O . ARG A 1 186 ? -6.427 5.306 29.874 1.00 83.25 186 ARG A O 1
ATOM 1507 N N . PRO A 1 187 ? -4.945 3.976 30.938 1.00 84.38 187 PRO A N 1
ATOM 1508 C CA . PRO A 1 187 ? -3.779 4.668 30.410 1.00 84.38 187 PRO A CA 1
ATOM 1509 C C . PRO A 1 187 ? -3.631 4.407 28.908 1.00 84.38 187 PRO A C 1
ATOM 1511 O O . PRO A 1 187 ? -4.048 3.366 28.402 1.00 84.38 187 PRO A O 1
ATOM 1514 N N . TYR A 1 188 ? -2.996 5.337 28.194 1.00 84.56 188 TYR A N 1
ATOM 1515 C CA . TYR A 1 188 ? -2.589 5.087 26.812 1.00 84.56 188 TYR A CA 1
ATOM 1516 C C . TYR A 1 188 ? -1.481 4.033 26.764 1.00 84.56 188 TYR A C 1
ATOM 1518 O O . TYR A 1 188 ? -0.538 4.082 27.556 1.00 84.56 188 TYR A O 1
ATOM 1526 N N . TYR A 1 189 ? -1.576 3.111 25.807 1.00 84.06 189 TYR A N 1
ATOM 1527 C CA . TYR A 1 189 ? -0.578 2.058 25.595 1.00 84.06 189 TYR A CA 1
ATOM 1528 C C . TYR A 1 189 ? 0.403 2.381 24.460 1.00 84.06 189 TYR A C 1
ATOM 1530 O O . TYR A 1 189 ? 1.355 1.631 24.232 1.00 84.06 189 TYR A O 1
ATOM 1538 N N . MET A 1 190 ? 0.191 3.483 23.736 1.00 82.19 190 MET A N 1
ATOM 1539 C CA . MET A 1 190 ? 1.135 3.989 22.737 1.00 82.19 190 MET A CA 1
ATOM 1540 C C . MET A 1 190 ? 2.504 4.358 23.335 1.00 82.19 190 MET A C 1
ATOM 1542 O O . MET A 1 190 ? 2.625 4.648 24.526 1.00 82.19 190 MET A O 1
ATOM 1546 N N . SER A 1 191 ? 3.549 4.389 22.495 1.00 79.94 191 SER A N 1
ATOM 1547 C CA . SER A 1 191 ? 4.895 4.735 22.968 1.00 79.94 191 SER A CA 1
ATOM 1548 C C . SER A 1 191 ? 4.968 6.178 23.495 1.00 79.94 191 SER A C 1
ATOM 1550 O O . SER A 1 191 ? 4.227 7.046 23.016 1.00 79.94 191 SER A O 1
ATOM 1552 N N . PRO A 1 192 ? 5.876 6.471 24.446 1.00 76.12 192 PRO A N 1
ATOM 1553 C CA . PRO A 1 192 ? 6.017 7.809 25.012 1.00 76.12 192 PRO A CA 1
ATOM 1554 C C . PRO A 1 192 ? 6.369 8.860 23.957 1.00 76.12 192 PRO A C 1
ATOM 1556 O O . PRO A 1 192 ? 5.814 9.954 23.994 1.00 76.12 192 PRO A O 1
ATOM 1559 N N . GLU A 1 193 ? 7.231 8.529 22.984 1.00 78.44 193 GLU A N 1
ATOM 1560 C CA . GLU A 1 193 ? 7.597 9.484 21.929 1.00 78.44 193 GLU A CA 1
ATOM 1561 C C . GLU A 1 193 ? 6.397 9.814 21.035 1.00 78.44 193 GLU A C 1
ATOM 1563 O O . GLU A 1 193 ? 6.186 10.969 20.668 1.00 78.44 193 GLU A O 1
ATOM 1568 N N . LEU A 1 194 ? 5.579 8.808 20.705 1.00 72.38 194 LEU A N 1
ATOM 1569 C CA . LEU A 1 194 ? 4.386 8.990 19.882 1.00 72.38 194 LEU A CA 1
ATOM 1570 C C . LEU A 1 194 ? 3.307 9.789 20.625 1.00 72.38 194 LEU A C 1
ATOM 1572 O O . LEU A 1 194 ? 2.686 10.678 20.039 1.00 72.38 194 LEU A O 1
ATOM 1576 N N . SER A 1 195 ? 3.128 9.499 21.916 1.00 73.12 195 SER A N 1
ATOM 1577 C CA . SER A 1 195 ? 2.259 10.251 22.822 1.00 73.12 195 SER A CA 1
ATOM 1578 C C . SER A 1 195 ? 2.677 11.719 22.885 1.00 73.12 195 SER A C 1
ATOM 1580 O O . SER A 1 195 ? 1.853 12.606 22.666 1.00 73.12 195 SER A O 1
ATOM 1582 N N . GLU A 1 196 ? 3.967 12.002 23.075 1.00 76.19 196 GLU A N 1
ATOM 1583 C CA . GLU A 1 196 ? 4.45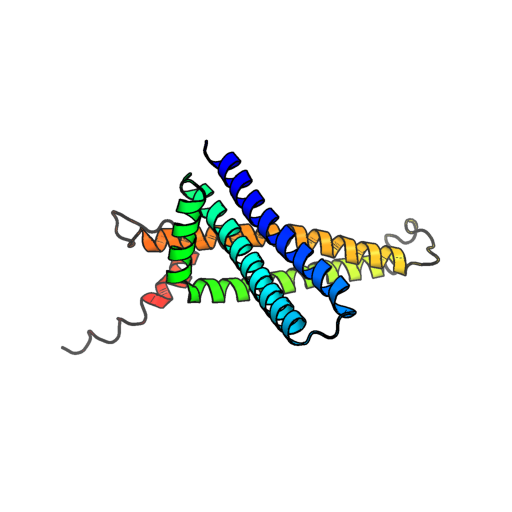7 13.376 23.160 1.00 76.19 196 GLU A CA 1
ATOM 1584 C C . GLU A 1 196 ? 4.291 14.135 21.836 1.00 76.19 196 GLU A C 1
ATOM 1586 O O . GLU A 1 196 ? 3.819 15.268 21.837 1.00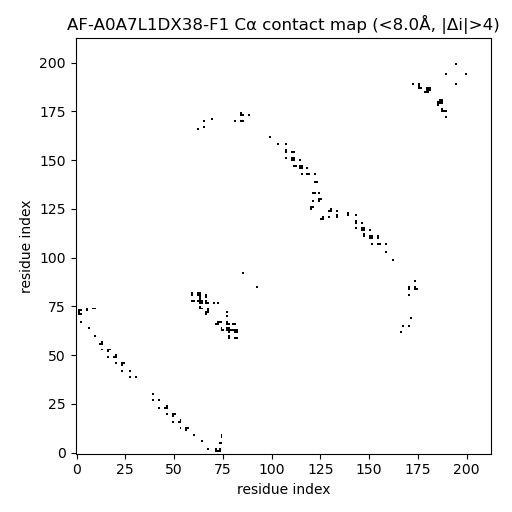 76.19 196 GLU A O 1
ATOM 1591 N N . ILE A 1 197 ? 4.611 13.528 20.692 1.00 74.75 197 ILE A N 1
ATOM 1592 C CA . ILE A 1 197 ? 4.499 14.203 19.388 1.00 74.75 197 ILE A CA 1
ATOM 1593 C C . ILE A 1 197 ? 3.036 14.541 19.048 1.00 74.75 197 ILE A C 1
ATOM 1595 O O . ILE A 1 197 ? 2.773 15.578 18.437 1.00 74.75 197 ILE A O 1
ATOM 1599 N N . LEU A 1 198 ? 2.076 13.695 19.441 1.00 66.88 198 LEU A N 1
ATOM 1600 C CA . LEU A 1 198 ? 0.682 13.810 18.995 1.00 66.88 198 LEU A CA 1
ATOM 1601 C C . LEU A 1 198 ? -0.279 14.405 20.038 1.00 66.88 198 LEU A C 1
ATOM 1603 O O . LEU A 1 198 ? -1.189 15.135 19.641 1.00 66.88 198 LEU A O 1
ATOM 1607 N N . LEU A 1 199 ? -0.093 14.169 21.345 1.00 68.56 199 LEU A N 1
ATOM 1608 C CA . LEU A 1 199 ? -0.913 14.801 22.395 1.00 68.56 199 LEU A CA 1
ATOM 1609 C C . LEU A 1 199 ? -0.471 16.229 22.721 1.00 68.56 199 LEU A C 1
ATOM 1611 O O . LEU A 1 199 ? -1.310 17.055 23.085 1.00 68.56 199 LEU A O 1
ATOM 1615 N N . LYS A 1 200 ? 0.807 16.574 22.540 1.00 60.84 200 LYS A N 1
ATOM 1616 C CA . LYS A 1 200 ? 1.289 17.949 22.760 1.00 60.84 200 LYS A CA 1
ATOM 1617 C C . LYS A 1 200 ? 0.637 18.939 21.783 1.00 60.84 200 LYS A C 1
ATOM 1619 O O . LYS A 1 200 ? 0.370 20.071 22.161 1.00 60.84 200 LYS A O 1
ATOM 1624 N N . GLY A 1 201 ? 0.234 18.477 20.593 1.00 54.53 201 GLY A N 1
ATOM 1625 C CA . GLY A 1 201 ? -0.599 19.241 19.653 1.00 54.53 201 GLY A CA 1
ATOM 1626 C C . GLY A 1 201 ? -2.084 19.378 20.041 1.00 54.53 201 GLY A C 1
ATOM 1627 O O . GLY A 1 201 ? -2.795 20.173 19.434 1.00 54.53 201 GLY A O 1
ATOM 1628 N N . HIS A 1 202 ? -2.583 18.623 21.028 1.00 49.91 202 HIS A N 1
ATOM 1629 C CA . HIS A 1 202 ? -3.955 18.730 21.560 1.00 49.91 202 HIS A CA 1
ATOM 1630 C C . HIS A 1 202 ? -4.051 19.519 22.874 1.00 49.91 202 HIS A C 1
ATOM 1632 O O . HIS A 1 202 ? -5.146 19.938 23.236 1.00 49.91 202 HIS A O 1
ATOM 1638 N N . LEU A 1 203 ? -2.934 19.768 23.566 1.00 44.78 203 LEU A N 1
ATOM 1639 C CA . LEU A 1 203 ? -2.894 20.540 24.819 1.00 44.78 203 LEU A CA 1
ATOM 1640 C C . LEU A 1 203 ? -2.643 22.050 24.616 1.00 44.78 203 LEU A C 1
ATOM 1642 O O . LEU A 1 203 ? -2.778 22.827 25.561 1.00 44.78 203 LEU A O 1
ATOM 1646 N N . GLU A 1 204 ? -2.340 22.482 23.391 1.00 42.91 204 GLU A N 1
ATOM 1647 C CA . GLU A 1 204 ? -2.139 23.891 23.012 1.00 42.91 204 GLU A CA 1
ATOM 1648 C C . GLU A 1 204 ? -3.405 24.733 22.674 1.00 42.91 204 GLU A C 1
ATOM 1650 O O . GLU A 1 204 ? -3.225 25.879 22.275 1.00 42.91 204 GLU A O 1
ATOM 1655 N N . PRO A 1 205 ? -4.680 24.305 22.856 1.00 41.28 205 PRO A N 1
ATOM 1656 C CA . PRO A 1 205 ? -5.814 25.238 22.800 1.00 41.28 205 PRO A CA 1
ATOM 1657 C C . PRO A 1 205 ? -6.386 25.674 24.164 1.00 41.28 205 PRO A C 1
ATOM 1659 O O . PRO A 1 205 ? -7.348 26.434 24.172 1.00 41.28 205 PRO A O 1
ATOM 1662 N N . SER A 1 206 ? -5.843 25.244 25.315 1.00 40.62 206 SER A N 1
ATOM 1663 C CA . SER A 1 206 ? -6.497 25.489 26.624 1.00 40.62 206 SER A CA 1
ATOM 1664 C C . SER A 1 206 ? -5.687 26.278 27.665 1.00 40.62 206 SER A C 1
ATOM 1666 O O . SER A 1 206 ? -6.173 26.467 28.778 1.00 40.62 206 SER A O 1
ATOM 1668 N N . LYS A 1 207 ? -4.479 26.768 27.362 1.00 37.97 207 LYS A N 1
ATOM 1669 C CA . LYS A 1 207 ? -3.678 27.538 28.343 1.00 37.97 207 LYS A CA 1
ATOM 1670 C C . LYS A 1 207 ? -3.781 29.063 28.235 1.00 37.97 207 LYS A C 1
ATOM 1672 O O . LYS A 1 207 ? -3.057 29.758 28.937 1.00 37.97 207 LYS A O 1
ATOM 1677 N N . SER A 1 208 ? -4.693 29.599 27.426 1.00 38.09 208 SER A N 1
ATOM 1678 C CA . SER A 1 208 ? -4.898 31.052 27.292 1.00 38.09 208 SER A CA 1
ATOM 1679 C C . SER A 1 208 ? -6.202 31.588 27.900 1.00 38.09 208 SER A C 1
ATOM 1681 O O . SER A 1 208 ? -6.479 32.772 27.736 1.00 38.09 208 SER A O 1
ATOM 1683 N N . ALA A 1 209 ? -6.990 30.774 28.617 1.00 40.72 209 ALA A N 1
ATOM 1684 C CA . ALA A 1 209 ? -8.313 31.189 29.107 1.00 40.72 209 ALA A CA 1
ATOM 1685 C C . ALA A 1 209 ? -8.502 31.205 30.636 1.00 40.72 209 ALA A C 1
ATOM 1687 O O . ALA A 1 209 ? -9.615 31.467 31.071 1.00 40.72 209 ALA A O 1
ATOM 1688 N N . ASP A 1 210 ? -7.464 30.979 31.453 1.00 40.47 210 ASP A N 1
ATOM 1689 C CA . ASP A 1 210 ? -7.627 30.972 32.922 1.00 40.47 210 ASP A CA 1
ATOM 1690 C C . ASP A 1 210 ? -6.515 31.738 33.659 1.00 40.47 210 ASP A C 1
ATOM 1692 O O . ASP A 1 210 ? -5.856 31.272 34.586 1.00 40.47 210 ASP A O 1
ATOM 1696 N N . SER A 1 211 ? -6.232 32.947 33.179 1.00 40.62 211 SER A N 1
ATOM 1697 C CA . SER A 1 211 ? -5.362 33.909 33.868 1.00 40.62 211 SER A CA 1
ATOM 1698 C C . SER A 1 211 ? -5.882 35.330 33.684 1.00 40.62 211 SER A C 1
ATOM 1700 O O . SER A 1 211 ? -5.153 36.206 33.230 1.00 40.62 211 SER A O 1
ATOM 1702 N N . GLN A 1 212 ? -7.164 35.536 33.993 1.00 37.22 212 GLN A N 1
ATOM 1703 C CA . GLN A 1 212 ? -7.762 36.838 34.302 1.00 37.22 212 GLN A CA 1
ATOM 1704 C C . GLN A 1 212 ? -9.144 36.597 34.932 1.00 37.22 212 GLN A C 1
ATOM 1706 O O . GLN A 1 212 ? -10.141 36.443 34.231 1.00 37.22 212 GLN A O 1
ATOM 1711 N N . GLY A 1 213 ? -9.165 36.527 36.263 1.00 33.34 213 GLY A N 1
ATOM 1712 C CA . GLY A 1 213 ? -10.351 36.379 37.106 1.00 33.34 213 GLY A CA 1
ATOM 1713 C C . GLY A 1 213 ? -9.953 36.381 38.568 1.00 33.34 213 GLY A C 1
ATOM 1714 O O . GLY A 1 213 ? -9.466 35.326 39.020 1.00 33.34 213 GLY A O 1
#

Secondary structure (DSSP, 8-state):
--HHHHHHHHHHHHHHHHHHHHHHHHHHHHHTT---HHHHHHHHHHHHHHHHHHHHHHHHHHHHHHHHHHH---HHHHHHHHHHHHHHTHHHHHHHHHHHHHHHHHHHHHHHHHHHHHHHHHHTT--TTSTTTS---TTTHHHHHHHHHHHHHHHHHHHHHHHHHHHHHHHHHHHHHHH--SSSSS---S-HHHHHHHHTTTSTTSSSSSS--

pLDDT: mean 83.42, std 14.81, range [33.34, 96.94]

Sequence (213 aa):
RYHTGSLAFGSLVLAVVQVIRVTLEYLDHRLKAAENKFAKFLLSCLKCCFWCLEKFIKFLNRNAYIMIAIYGTNFCTSARNAFFLLMRNIIRVAVLDKVTDFLFFLGKLLIVGSVGILAFFFFTHRIKLVQDTAPSLNYYWVPILTVIVGSYLIAHGFFSVYGMCVDTLFLCFCEDLERNDGSPERPYYMSPELSEILLKGHLEPSKSADSQG

Mean predicted aligned error: 9.83 Å

Solvent-accessible surface area (backbone atoms only — not comparable to full-atom values): 11997 Å² total; per-residue (Å²): 137,48,61,69,61,32,52,52,48,51,51,49,57,52,50,54,48,49,52,53,46,53,49,54,54,52,49,49,68,64,46,68,82,53,86,54,64,66,61,53,51,52,51,54,51,50,50,51,53,46,52,51,46,45,53,50,50,53,52,43,46,57,43,12,52,46,35,26,70,75,67,62,47,53,48,72,61,17,28,50,52,36,50,54,57,44,61,76,39,40,69,61,52,54,52,50,51,54,53,50,53,50,52,51,51,53,50,43,50,53,54,27,48,53,53,35,52,52,41,48,40,59,68,65,56,72,43,83,91,48,52,91,76,60,76,93,60,96,59,52,64,57,64,38,52,51,50,32,53,51,44,43,54,51,43,53,54,52,49,54,53,52,49,55,50,52,54,42,53,51,51,53,47,53,50,40,60,74,74,25,83,60,43,95,92,35,53,62,82,69,55,69,70,59,45,52,68,56,49,55,73,68,60,73,82,70,82,85,79,84,86,84,133

Nearest PDB structures (foldseek):
  5m4y-assembly1_A  TM=3.324E-01  e=5.403E-01  Saccharomyces cerevisiae S288C
  1fio-assembly1_A  TM=3.376E-01  e=5.973E-01  Saccharomyces cerevisiae
  5lg4-assembly1_A  TM=3.183E-01  e=9.866E-01  Saccharomyces cerevisiae S288C
  5m4y-assembly2_C  TM=3.208E-01  e=1.037E+00  Saccharomyces cerevisiae S288C

Foldseek 3Di:
DQQVVQVVVLVVVLVVLVVVLVVLVVVQVVCVPPPDPVVNVVSVVVNVVSVVVSVVSVVLSLQLSLQCVVPVDHSVVSSVVSVVLCVVVVVVVVVLVVVLVVVLVVQLCVQLVVQLVVLVCQLVCVDVVCVPPHDDDPCSPVVSVVRSVVSNVVSVVVSVVVVSVSSSLVSVQSVLVVQAPCDPVRRRPDDPVVCCVPVVVVVPPPPPPPPDD

InterPro domains:
  IPR007603 Choline transporter-like [PF04515] (1-178)
  IPR007603 Choline transporter-like [PTHR12385] (1-199)